Protein 7AA7 (pdb70)

Radius of gyration: 20.51 Å; Cα contacts (8 Å, |Δi|>4): 432; chains: 4; bounding box: 46×35×59 Å

Nearest PDB structures (foldseek):
  3m95-assembly1_A  TM=9.888E-01  e=1.011E-21  Bombyx mori
  7bru-assembly1_B  TM=9.925E-01  e=3.298E-21  Homo sapiens
  6hb9-assembly1_A  TM=9.728E-01  e=1.153E-21  Homo sapiens
  7lsw-assembly4_F  TM=9.775E-01  e=1.950E-21  Homo sapiens
  5azg-assembly2_B  TM=9.671E-01  e=1.076E-20  Caenorhabditis elegans

InterPro domains:
  IPR004241 Autophagy protein Atg8 ubiquitin-like [PF02991] (14-116)
  IPR004241 Autophagy protein Atg8 ubiquitin-like [PTHR10969] (2-116)
  IPR029071 Ubiquitin-like domain superfamily [SSF54236] (1-116)

Sequence (241 aa):
MKFQYKEDHPFEYRKKEGEKIRKKYPDRVPVIVEKAPKARVPDLDKRKYLVPSSDLTVGQFYFLLIRKRIHLLRPEDALFFFVNNNTIPPTSATMGQLYEDNHEEDYFLYVAYSDESVYMKFQYKKEDHPFEYRKKEGEEKIRKKYPDRVPVIVEKAPKARVPDLLDKRKKYLVPSSSDLTVGQFYFLIRKRIHLLRPEDALFFFVNNNTIPPTSSATMGQLYEEDNHEEDYFLYVAYSDESVTFTNILTFTNIL

Organism: Homo sapiens (NCBI:txid9606)

B-factor: mean 20.89, std 11.5, range [6.52, 77.72]

Solvent-accessible surface area: 13760 Å² total

GO terms:
  GO:0005543 phospholipid binding (F, IDA)
  GO:0005739 mitochondrion (C, IGI)
  GO:0005515 protein binding (F, IPI)
  GO:0005776 autophagosome (C, IDA)
  GO:0030659 cytoplasmic vesicle membrane (C, EXP)
  GO:0030957 Tat protein binding (F, IPI)
  GO:0000421 autophagosome membrane (C, TAS)
  GO:0005829 cytosol (C, TAS)
  GO:0031625 ubiquitin protein ligase binding (F, IPI)
  GO:0140312 cargo adaptor activity (F, IPI)
  GO:0061723 glycophagy (P, IPI)

Foldseek 3Di:
DDDVVPVVDPLVRLLVVLVVVCVVCVQWAWEFEFADPPFPFDTAPDGIDTGGQQAFQQNVVVVVCVRSPHDPPAAKFKAWPFHGDDRGHGNNRVQVVGPDSSNYTYIYMHSDPGD/DDQVVCVVDPLVVLLVVQVVVCVVCVQWAWEFEFADDPFPFDTAPDGIDTGGQQAFQLNVVVVVCVRSPHDPPAAKFKAWVRHGDDRRHGNNRVQVVGPDPSNYTYIYMHSDSD/DDDDDD/DDDDDD

Structure (mmCIF, N/CA/C/O backbone):
data_7AA7
#
_entry.id   7AA7
#
_cell.length_a   28.364
_cell.length_b   37.169
_cell.length_c   62.482
_cell.angle_alpha   81.751
_cell.angle_beta   89.602
_cell.angle_gamma   67.818
#
_symmetry.space_group_name_H-M   'P 1'
#
loop_
_entity.id
_entity.type
_entity.pdbx_description
1 polymer 'Gamma-aminobutyric acid receptor-associated protein-like 1'
2 polymer 'pS12/pS18 SCOC LIR'
3 non-polymer 'sulfoacetic acid'
4 water water
#
loop_
_atom_site.group_PDB
_atom_site.id
_atom_site.type_symbol
_atom_site.label_atom_id
_atom_site.label_alt_id
_atom_site.label_comp_id
_atom_site.label_asym_id
_atom_site.label_entity_id
_atom_site.label_seq_id
_atom_site.pdbx_PDB_ins_code
_atom_site.Cartn_x
_atom_site.Cartn_y
_atom_site.Cartn_z
_atom_site.occupancy
_atom_site.B_iso_or_equiv
_atom_site.auth_seq_id
_atom_site.auth_comp_id
_atom_site.auth_asym_id
_atom_site.auth_atom_id
_atom_site.pdbx_PDB_model_num
ATOM 1 N N . MET A 1 7 ? 1.74319 3.74541 -19.94709 1.000 45.01831 1 MET A N 1
ATOM 2 C CA . MET A 1 7 ? 0.47366 3.68348 -19.23351 1.000 43.54250 1 MET A CA 1
ATOM 3 C C . MET A 1 7 ? -0.65122 3.27873 -20.19043 1.000 47.08984 1 MET A C 1
ATOM 4 O O . MET A 1 7 ? -1.70895 2.81584 -19.76143 1.000 51.29772 1 MET A O 1
ATOM 6 N N . LYS A 1 8 ? -0.40110 3.45901 -21.48888 1.000 47.37831 2 LYS A N 1
ATOM 7 C CA . LYS A 1 8 ? -1.31809 3.07491 -22.55993 1.000 45.83518 2 LYS A CA 1
ATOM 8 C C . LYS A 1 8 ? -2.57180 3.94351 -22.62030 1.000 44.56723 2 LYS A C 1
ATOM 9 O O . LYS A 1 8 ? -3.68069 3.45419 -22.37597 1.000 48.67284 2 LYS A O 1
ATOM 11 N N . PHE A 1 9 ? -2.41284 5.22717 -22.94885 1.000 32.64591 3 PHE A N 1
ATOM 12 C CA . PHE A 1 9 ? -3.54907 6.08928 -23.24714 1.000 24.28845 3 PHE A CA 1
ATOM 13 C C . PHE A 1 9 ? -3.80207 6.05930 -24.74285 1.000 22.46962 3 PHE A C 1
ATOM 14 O O . PHE A 1 9 ? -2.88003 6.28616 -25.53629 1.000 22.15453 3 PHE A O 1
ATOM 22 N N . GLN A 1 10 ? -5.05333 5.80466 -25.11633 1.000 22.50212 4 GLN A N 1
ATOM 23 C CA . GLN A 1 10 ? -5.38986 5.77079 -26.53371 1.000 24.85024 4 GLN A CA 1
ATOM 24 C C . GLN A 1 10 ? -5.15783 7.13309 -27.16248 1.000 23.10602 4 GLN A C 1
ATOM 25 O O . GLN A 1 10 ? -4.82601 7.23271 -28.34831 1.000 20.68197 4 GLN A O 1
ATOM 31 N N . TYR A 1 11 ? -5.27311 8.19080 -26.37486 1.000 21.16439 5 TYR A N 1
ATOM 32 C CA . TYR A 1 11 ? -5.02860 9.52490 -26.89426 1.000 17.44054 5 TYR A CA 1
ATOM 33 C C . TYR A 1 11 ? -3.60653 9.65275 -27.42709 1.000 16.25015 5 TYR A C 1
ATOM 34 O O . TYR A 1 11 ? -3.37905 10.26665 -28.47475 1.000 17.65781 5 TYR A O 1
ATOM 43 N N . LYS A 1 12 ? -2.63782 9.07096 -26.72958 1.000 17.87207 6 LYS A N 1
ATOM 44 C CA . LYS A 1 12 ? -1.26486 9.11914 -27.22439 1.000 17.20402 6 LYS A CA 1
ATOM 45 C C . LYS A 1 12 ? -1.11229 8.25834 -28.47740 1.000 19.63882 6 LYS A C 1
ATOM 46 O O . LYS A 1 12 ? -0.40966 8.63793 -29.43338 1.000 21.53035 6 LYS A O 1
ATOM 52 N N . GLU A 1 13 ? -1.76497 7.09114 -28.48410 1.000 22.52120 7 GLU A N 1
ATOM 53 C CA . GLU A 1 13 ? -1.70326 6.19542 -29.63334 1.000 27.16659 7 GLU A CA 1
ATOM 54 C C . GLU A 1 13 ? -2.24304 6.85810 -30.88491 1.000 25.74476 7 GLU A C 1
ATOM 55 O O . GLU A 1 13 ? -1.78828 6.54673 -31.99661 1.000 25.73134 7 GLU A O 1
ATOM 61 N N . ASP A 1 14 ? -3.20162 7.76859 -30.72960 1.000 22.32358 8 ASP A N 1
ATOM 62 C CA . ASP A 1 14 ? -3.89809 8.39553 -31.83992 1.000 19.60279 8 ASP A CA 1
ATOM 63 C C . ASP A 1 14 ? -3.27972 9.71407 -32.26478 1.000 19.91363 8 ASP A C 1
ATOM 64 O O . ASP A 1 14 ? -3.70281 10.27306 -33.26739 1.000 18.32431 8 ASP A O 1
ATOM 69 N N . HIS A 1 15 ? -2.32178 10.25425 -31.51363 1.000 18.07358 9 HIS A N 1
ATOM 70 C CA . HIS A 1 15 ? -1.82530 11.59496 -31.79871 1.000 19.41727 9 HIS A CA 1
ATOM 71 C C . HIS A 1 15 ? -0.30848 11.63062 -31.70637 1.000 19.06587 9 HIS A C 1
ATOM 72 O O . HIS A 1 15 ? 0.24764 11.42567 -30.61273 1.000 20.53617 9 HIS A O 1
ATOM 79 N N . PRO A 1 16 ? 0.38266 11.97455 -32.79173 1.000 18.71667 10 PRO A N 1
ATOM 80 C CA . PRO A 1 16 ? 1.84566 12.09943 -32.73253 1.000 20.68710 10 PRO A CA 1
ATOM 81 C C . PRO A 1 16 ? 2.26850 13.10815 -31.67538 1.000 21.27638 10 PRO A C 1
ATOM 82 O O . PRO A 1 16 ? 1.58220 14.10469 -31.42681 1.000 18.89080 10 PRO A O 1
ATOM 86 N N . PHE A 1 17 ? 3.41090 12.82378 -31.04555 1.000 21.27389 11 PHE A N 1
ATOM 87 C CA . PHE A 1 17 ? 3.89696 13.67218 -29.96037 1.000 19.27337 11 PHE A CA 1
ATOM 88 C C . PHE A 1 17 ? 3.98317 15.13301 -30.38744 1.000 20.71393 11 PHE A C 1
ATOM 89 O O . PHE A 1 17 ? 3.58159 16.03793 -29.64954 1.000 19.34233 11 PHE A O 1
ATOM 97 N N . GLU A 1 18 ? 4.54725 15.38870 -31.56714 1.000 22.86016 12 GLU A N 1
ATOM 98 C CA . GLU A 1 18 ? 4.75009 16.77217 -31.97985 1.000 24.114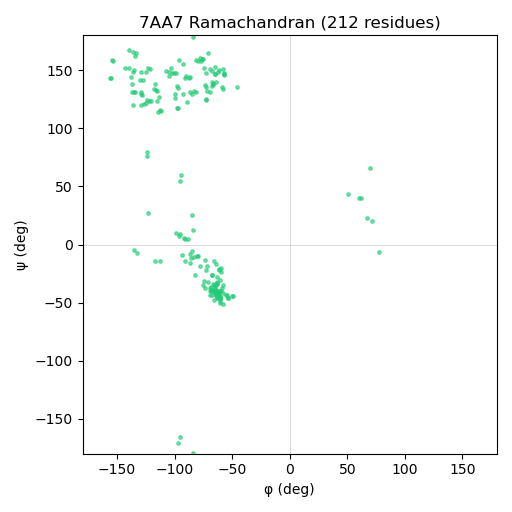98 12 GLU A CA 1
ATOM 99 C C . GLU A 1 18 ? 3.42631 17.52305 -32.01926 1.000 26.06422 12 GLU A C 1
ATOM 100 O O . GLU A 1 18 ? 3.35354 18.69724 -31.63156 1.000 29.14179 12 GLU A O 1
ATOM 102 N N . TYR A 1 19 ? 2.36022 16.83891 -32.44475 1.000 23.01007 13 TYR A N 1
ATOM 103 C CA . TYR A 1 19 ? 1.03148 17.43946 -32.51432 1.000 23.98702 13 TYR A CA 1
ATOM 104 C C . TYR A 1 19 ? 0.47983 17.69171 -31.12629 1.000 18.75468 13 TYR A C 1
ATOM 105 O O . TYR A 1 19 ? -0.13062 18.74306 -30.87161 1.000 19.36439 13 TYR A O 1
ATOM 114 N N . ARG A 1 20 ? 0.64195 16.71725 -30.23133 1.000 17.25983 14 ARG A N 1
ATOM 115 C CA . ARG A 1 20 ? 0.15284 16.89415 -28.86679 1.000 16.91826 14 ARG A CA 1
ATOM 116 C C . ARG A 1 20 ? 0.83973 18.07686 -28.20212 1.000 15.22398 14 ARG A C 1
ATOM 117 O O . ARG A 1 20 ? 0.18998 18.90613 -27.56340 1.000 15.63826 14 ARG A O 1
ATOM 125 N N . LYS A 1 21 ? 2.16424 18.16475 -28.33351 1.000 17.00139 15 LYS A N 1
ATOM 126 C CA . LYS A 1 21 ? 2.90030 19.23153 -27.66383 1.000 17.79440 15 LYS A CA 1
ATOM 127 C C . LYS A 1 21 ? 2.50453 20.60745 -28.19555 1.000 19.00679 15 LYS A C 1
ATOM 128 O O . LYS A 1 21 ? 2.37965 21.56233 -27.42006 1.000 19.75672 15 LYS A O 1
ATOM 134 N N . LYS A 1 22 ? 2.32401 20.73214 -29.51335 1.000 21.28726 16 LYS A N 1
ATOM 135 C CA . LYS A 1 22 ? 1.90719 22.00883 -30.09138 1.000 23.87112 16 LYS A CA 1
ATOM 136 C C . LYS A 1 22 ? 0.53477 22.42802 -29.56720 1.000 24.22330 16 LYS A C 1
ATOM 137 O O . LYS A 1 22 ? 0.33256 23.58827 -29.18353 1.000 24.99702 16 LYS A O 1
ATOM 140 N N . GLU A 1 23 ? -0.40751 21.48127 -29.49320 1.000 21.16679 17 GLU A N 1
ATOM 141 C CA . GLU A 1 23 ? -1.73967 21.79077 -28.97418 1.000 21.90114 17 GLU A CA 1
ATOM 142 C C . GLU A 1 23 ? -1.70880 22.11716 -27.48444 1.000 22.42260 17 GLU A C 1
ATOM 143 O O . GLU A 1 23 ? -2.37984 23.05775 -27.03621 1.000 23.62356 17 GLU A O 1
ATOM 149 N N . GLY A 1 24 ? -0.96077 21.33358 -26.70563 1.000 19.28025 18 GLY A N 1
ATOM 150 C CA . GLY A 1 24 ? -0.89737 21.56224 -25.26886 1.000 18.46437 18 GLY A CA 1
ATOM 151 C C . GLY A 1 24 ? -0.29121 22.90831 -24.91764 1.000 20.97667 18 GLY A C 1
ATOM 152 O O . GLY A 1 24 ? -0.81529 23.63417 -24.07144 1.000 21.98705 18 GLY A O 1
ATOM 153 N N . GLU A 1 25 ? 0.82097 23.25985 -25.57048 1.000 23.74016 19 GLU A N 1
ATOM 154 C CA . GLU A 1 25 ? 1.44116 24.56478 -25.35421 1.000 28.30572 19 GLU A CA 1
ATOM 155 C C . GLU A 1 25 ? 0.48859 25.69442 -25.71702 1.000 27.62200 19 GLU A C 1
ATOM 156 O O . GLU A 1 25 ? 0.37829 26.68751 -24.98608 1.000 29.80693 19 GLU A O 1
ATOM 162 N N . LYS A 1 26 ? -0.18509 25.57649 -26.86444 1.000 27.27645 20 LYS A N 1
ATOM 163 C CA . LYS A 1 26 ? -1.09469 26.62917 -27.30501 1.000 27.20095 20 LYS A CA 1
ATOM 164 C C . LYS A 1 26 ? -2.25036 26.80340 -26.32729 1.000 26.04313 20 LYS A C 1
ATOM 165 O O . LYS A 1 26 ? -2.59545 27.92943 -25.95159 1.000 29.31973 20 LYS A O 1
ATOM 167 N N . ILE A 1 27 ? -2.86444 25.69763 -25.90418 1.000 25.53871 21 ILE A N 1
ATOM 168 C CA . ILE A 1 27 ? -4.05597 25.80285 -25.07111 1.000 26.43086 21 ILE A CA 1
ATOM 169 C C . ILE A 1 27 ? -3.69529 26.30366 -23.67144 1.000 28.97033 21 ILE A C 1
ATOM 170 O O . ILE A 1 27 ? -4.46590 27.04758 -23.05019 1.000 28.52628 21 ILE A O 1
ATOM 175 N N . ARG A 1 28 ? -2.50903 25.95738 -23.17172 1.000 33.86913 22 ARG A N 1
ATOM 176 C CA . ARG A 1 28 ? -2.11537 26.45124 -21.85609 1.000 40.19510 22 ARG A CA 1
ATOM 177 C C . ARG A 1 28 ? -1.86148 27.94983 -21.88339 1.000 39.34004 22 ARG A C 1
ATOM 178 O O . ARG A 1 28 ? -2.18511 28.65731 -20.92266 1.000 38.96053 22 ARG A O 1
ATOM 186 N N . LYS A 1 29 ? -1.28107 28.44845 -22.97531 1.000 38.83218 23 LYS A N 1
ATOM 187 C CA . LYS A 1 29 ? -1.08725 29.88592 -23.11989 1.000 39.44884 23 LYS A CA 1
ATOM 188 C C . LYS A 1 29 ? -2.41993 30.60069 -23.29681 1.000 38.87099 23 LYS A C 1
ATOM 189 O O . LYS A 1 29 ? -2.61257 31.70078 -22.77091 1.000 40.47287 23 LYS A O 1
ATOM 191 N N . LYS A 1 30 ? -3.36505 29.97281 -24.00397 1.000 36.22339 24 LYS A N 1
ATOM 192 C CA . LYS A 1 30 ? -4.62465 30.63700 -24.32199 1.000 34.51629 24 LYS A CA 1
ATOM 193 C C . LYS A 1 30 ? -5.56297 30.72454 -23.11819 1.000 32.60339 24 LYS A C 1
ATOM 194 O O . LYS A 1 30 ? -6.30943 31.70662 -22.98512 1.000 33.07230 24 LYS A O 1
ATOM 199 N N . TYR A 1 31 ? -5.55968 29.71471 -22.24337 1.000 28.37684 25 TYR A N 1
ATOM 200 C CA . TYR A 1 31 ? -6.48987 29.62335 -21.11760 1.000 26.37896 25 TYR A CA 1
ATOM 201 C C . TYR A 1 31 ? -5.69673 29.48422 -19.82532 1.000 24.35331 25 TYR A C 1
ATOM 202 O O . TYR A 1 31 ? -5.58393 28.37848 -19.26969 1.000 24.19554 25 TYR A O 1
ATOM 211 N N . PRO A 1 32 ? -5.17342 30.59124 -19.29357 1.000 22.96020 26 PRO A N 1
ATOM 212 C CA . PRO A 1 32 ? -4.37548 30.50161 -18.05945 1.000 23.51208 26 PRO A CA 1
ATOM 213 C C . PRO A 1 32 ? -5.15653 29.96342 -16.88071 1.000 21.08608 26 PRO A C 1
ATOM 214 O O . PRO A 1 32 ? -4.54252 29.43602 -15.94376 1.000 24.98794 26 PRO A O 1
ATOM 218 N N . ASP A 1 33 ? -6.48906 30.03804 -16.90251 1.000 18.62423 27 ASP A N 1
ATOM 219 C CA . ASP A 1 33 ? -7.29011 29.57660 -15.77991 1.000 19.63583 27 ASP A CA 1
ATOM 220 C C . ASP A 1 33 ? -7.84366 28.17460 -15.99745 1.000 14.79090 27 ASP A C 1
ATOM 221 O O . ASP A 1 33 ? -8.71087 27.73299 -15.22896 1.000 16.62057 27 ASP A O 1
ATOM 223 N N . ARG A 1 34 ? -7.38791 27.46455 -17.03810 1.000 13.91570 28 ARG A N 1
ATOM 224 C CA . ARG A 1 34 ? -7.81678 26.09463 -17.25934 1.000 12.60128 28 ARG A CA 1
ATOM 225 C C . ARG A 1 34 ? -6.61199 25.23212 -17.56672 1.000 11.02291 28 ARG A C 1
ATOM 226 O O . ARG A 1 34 ? -5.53948 25.74059 -17.88857 1.000 13.60247 28 ARG A O 1
ATOM 234 N N . VAL A 1 35 ? -6.79981 23.92041 -17.48416 1.000 10.27458 29 VAL A N 1
ATOM 235 C CA . VAL A 1 35 ? -5.72817 22.98192 -17.80694 1.000 10.75752 29 VAL A CA 1
ATOM 236 C C . VAL A 1 35 ? -6.25698 21.92956 -18.76739 1.000 10.41860 29 VAL A C 1
ATOM 237 O O . VAL A 1 35 ? -7.41668 21.49430 -18.64285 1.000 10.59832 29 VAL A O 1
ATOM 241 N N . PRO A 1 36 ? -5.44415 21.51044 -19.73425 1.000 10.19576 30 PRO A N 1
ATOM 242 C CA . PRO A 1 36 ? -5.86737 20.44689 -20.65909 1.000 10.21477 30 PRO A CA 1
ATOM 243 C C . PRO A 1 36 ? -5.58998 19.08806 -20.03098 1.000 9.44595 30 PRO A C 1
ATOM 244 O O . PRO A 1 36 ? -4.47215 18.80272 -19.57784 1.000 10.48078 30 PRO A O 1
ATOM 248 N N . VAL A 1 37 ? -6.60770 18.23219 -20.02848 1.000 8.93024 31 VAL A N 1
ATOM 249 C CA . VAL A 1 37 ? -6.57087 16.96077 -19.31471 1.000 9.77290 31 VAL A CA 1
ATOM 250 C C . VAL A 1 37 ? -7.13975 15.88639 -20.22794 1.000 9.80056 31 VAL A C 1
ATOM 251 O O . VAL A 1 37 ? -8.21702 16.06239 -20.82075 1.000 10.02652 31 VAL A O 1
ATOM 255 N N . ILE A 1 38 ? -6.42244 14.77468 -20.33905 1.000 9.07845 32 ILE A N 1
ATOM 256 C CA . ILE A 1 38 ? -6.91144 13.57142 -21.00384 1.000 8.50473 32 ILE A CA 1
ATOM 257 C C . ILE A 1 38 ? -7.38332 12.62089 -19.90780 1.000 9.07892 32 ILE A C 1
ATOM 258 O O . ILE A 1 38 ? -6.64100 12.34954 -18.95548 1.000 9.06995 32 ILE A O 1
ATOM 263 N N . VAL A 1 39 ? -8.60632 12.09786 -20.02937 1.000 8.58440 33 VAL A N 1
ATOM 264 C CA . VAL A 1 39 ? -9.16769 11.17359 -19.03741 1.000 9.52719 33 VAL A CA 1
ATOM 265 C C . VAL A 1 39 ? -9.58604 9.91009 -19.76540 1.000 10.15860 33 VAL A C 1
ATOM 266 O O . VAL A 1 39 ? -10.42875 9.96592 -20.66525 1.000 12.34616 33 VAL A O 1
ATOM 270 N N . GLU A 1 40 ? -9.03694 8.77293 -19.36172 1.000 10.39212 34 GLU A N 1
ATOM 271 C CA . GLU A 1 40 ? -9.34456 7.50364 -19.99749 1.000 10.83775 34 GLU A CA 1
ATOM 272 C C . GLU A 1 40 ? -9.47592 6.39634 -18.96586 1.000 10.18524 34 GLU A C 1
ATOM 273 O O . GLU A 1 40 ? -8.85160 6.41770 -17.90349 1.000 11.56360 34 GLU A O 1
ATOM 279 N N . LYS A 1 41 ? -10.27995 5.40961 -19.31612 1.000 12.82709 35 LYS A N 1
ATOM 280 C CA . LYS A 1 41 ? -10.39870 4.20506 -18.51866 1.000 13.38644 35 LYS A CA 1
ATOM 281 C C . LYS A 1 41 ? -9.08888 3.44185 -18.57826 1.000 13.81635 35 LYS A C 1
ATOM 282 O O . LYS A 1 41 ? -8.47376 3.31270 -19.64632 1.000 20.54608 35 LYS A O 1
ATOM 288 N N . ALA A 1 42 ? -8.64863 2.93992 -17.42907 1.000 14.44832 36 ALA A N 1
ATOM 289 C CA . ALA A 1 42 ? -7.44187 2.14705 -17.40036 1.000 18.08011 36 ALA A CA 1
ATOM 290 C C . ALA A 1 42 ? -7.66767 0.83574 -18.14544 1.000 20.96069 36 ALA A C 1
ATOM 291 O O . ALA A 1 42 ? -8.79322 0.33587 -18.21707 1.000 20.69772 36 ALA A O 1
ATOM 293 N N . PRO A 1 43 ? -6.62488 0.29362 -18.74972 1.000 27.74651 37 PRO A N 1
ATOM 294 C CA . PRO A 1 43 ? -6.67201 -1.08936 -19.23291 1.000 31.17636 37 PRO A CA 1
ATOM 295 C C . PRO A 1 43 ? -7.27314 -2.01791 -18.19343 1.000 34.08304 37 PRO A C 1
ATOM 296 O O . PRO A 1 43 ? -6.96441 -1.89765 -17.00200 1.000 40.69112 37 PRO A O 1
ATOM 300 N N . LYS A 1 44 ? -8.16418 -2.90670 -18.62096 1.000 31.85602 38 LYS A N 1
ATOM 301 C CA . LYS A 1 44 ? -8.77954 -3.96820 -17.82787 1.000 31.82895 38 LYS A CA 1
ATOM 302 C C . LYS A 1 44 ? -9.88355 -3.47806 -16.90501 1.000 28.94139 38 LYS A C 1
ATOM 303 O O . LYS A 1 44 ? -10.54504 -4.31177 -16.27578 1.000 30.50174 38 LYS A O 1
ATOM 306 N N . ALA A 1 45 ? -10.11314 -2.17156 -16.78445 1.000 24.07580 39 ALA A N 1
ATOM 307 C CA . ALA A 1 45 ? -11.10128 -1.70572 -15.82332 1.000 21.85976 39 ALA A CA 1
ATOM 308 C C . ALA A 1 45 ? -12.50067 -2.12396 -16.25508 1.000 22.24780 39 ALA A C 1
ATOM 309 O O . ALA A 1 45 ? -12.85228 -2.07536 -17.43899 1.000 22.50954 39 ALA A O 1
ATOM 311 N N . ARG A 1 46 ? -13.29567 -2.53535 -15.27619 1.000 21.15223 40 ARG A N 1
ATOM 312 C CA . ARG A 1 46 ? -14.65900 -3.00119 -15.50128 1.000 22.47708 40 ARG A CA 1
ATOM 313 C C . ARG A 1 46 ? -15.65953 -1.87772 -15.28238 1.000 23.32080 40 ARG A C 1
ATOM 314 O O . ARG A 1 46 ? -16.60014 -1.99868 -14.49578 1.000 27.78779 40 ARG A O 1
ATOM 318 N N . VAL A 1 47 ? -15.46388 -0.76617 -15.97841 1.000 21.68612 41 VAL A N 1
ATOM 319 C CA . VAL A 1 47 ? -16.35386 0.38199 -15.84620 1.000 23.15266 41 VAL A CA 1
ATOM 320 C C . VAL A 1 47 ? -16.57001 0.94675 -17.24263 1.000 21.01795 41 VAL A C 1
ATOM 321 O O . VAL A 1 47 ? -15.86008 0.55511 -18.17789 1.000 21.96596 41 VAL A O 1
ATOM 325 N N . PRO A 1 48 ? -17.53483 1.84243 -17.44239 1.000 22.77988 42 PRO A N 1
ATOM 326 C CA . PRO A 1 48 ? -17.75159 2.39990 -18.77843 1.000 24.96099 42 PRO A CA 1
ATOM 327 C C . PRO A 1 48 ? -16.61012 3.30353 -19.20343 1.000 25.97954 42 PRO A C 1
ATOM 328 O O . PRO A 1 48 ? -15.90479 3.89299 -18.37281 1.000 22.50984 42 PRO A O 1
ATOM 332 N N . ASP A 1 49 ? -16.40516 3.36161 -20.51394 1.000 27.77327 43 ASP A N 1
ATOM 333 C CA . ASP A 1 49 ? -15.62615 4.41729 -21.14123 1.000 30.23013 43 ASP A CA 1
ATOM 334 C C . ASP A 1 49 ? -16.42502 5.71382 -21.12163 1.000 26.48509 43 ASP A C 1
ATOM 335 O O . ASP A 1 49 ? -17.65642 5.70769 -21.23015 1.000 29.64937 43 ASP A O 1
ATOM 340 N N . LEU A 1 50 ? -15.70808 6.83249 -21.01843 1.000 24.12095 44 LEU A N 1
ATOM 341 C CA . LEU A 1 50 ? -16.32051 8.15316 -21.08348 1.000 21.57733 44 LEU A CA 1
ATOM 342 C C . LEU A 1 50 ? -16.70495 8.48233 -22.52303 1.000 25.23770 44 LEU A C 1
ATOM 343 O O . LEU A 1 50 ? -16.08840 8.00384 -23.47679 1.000 25.39077 44 LEU A O 1
ATOM 348 N N . ASP A 1 51 ? -17.73651 9.31669 -22.68172 1.000 27.57392 45 ASP A N 1
ATOM 349 C CA . ASP A 1 51 ? -18.12649 9.72167 -24.03234 1.000 27.44913 45 ASP A CA 1
ATOM 350 C C . ASP A 1 51 ? -17.12017 10.68386 -24.65071 1.000 27.08638 45 ASP A C 1
ATOM 351 O O . ASP A 1 51 ? -17.09086 10.85111 -25.87409 1.000 29.76975 45 ASP A O 1
ATOM 353 N N . LYS A 1 52 ? -16.29379 11.30811 -23.83232 1.000 21.02188 46 LYS A N 1
ATOM 354 C CA . LYS A 1 52 ? -15.30783 12.29423 -24.26019 1.000 18.42290 46 LYS A CA 1
ATOM 355 C C . LYS A 1 5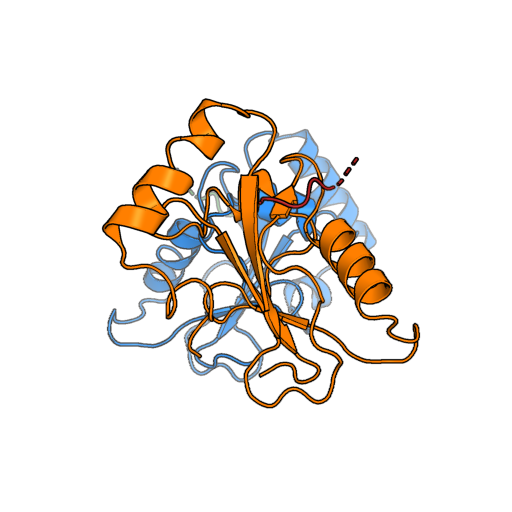2 ? -14.01459 12.01959 -23.49741 1.000 16.52187 46 LYS A C 1
ATOM 356 O O . LYS A 1 52 ? -14.05133 11.64227 -22.31799 1.000 17.86353 46 LYS A O 1
ATOM 362 N N . ARG A 1 53 ? -12.85883 12.22093 -24.14179 1.000 15.00092 47 ARG A N 1
ATOM 363 C CA . ARG A 1 53 ? -11.59311 12.03099 -23.42382 1.000 14.95125 47 ARG A CA 1
ATOM 364 C C . ARG A 1 53 ? -10.72370 13.27478 -23.27187 1.000 12.79906 47 ARG A C 1
ATOM 365 O O . ARG A 1 53 ? -9.80449 13.25127 -22.44415 1.000 13.21474 47 ARG A O 1
ATOM 373 N N . LYS A 1 54 ? -10.97364 14.35193 -24.00564 1.000 13.97151 48 LYS A N 1
ATOM 374 C CA . LYS A 1 54 ? -10.09971 15.52500 -23.99884 1.000 13.60108 48 LYS A CA 1
ATOM 375 C C . LYS A 1 54 ? -10.85442 16.67522 -23.35193 1.000 13.11565 48 LYS A C 1
ATOM 376 O O . LYS A 1 54 ? -11.86279 17.13935 -23.90543 1.000 14.27252 48 LYS A O 1
ATOM 382 N N . TYR A 1 55 ? -10.36229 17.14551 -22.19621 1.000 12.14650 49 TYR A N 1
ATOM 383 C CA . TYR A 1 55 ? -11.08440 18.11304 -21.38989 1.000 13.05908 49 TYR A CA 1
ATOM 384 C C . TYR A 1 55 ? -10.28669 19.38690 -21.17899 1.000 11.27110 49 TYR A C 1
ATOM 385 O O . TYR A 1 55 ? -9.04995 19.37620 -21.13455 1.000 12.16416 49 TYR A O 1
ATOM 394 N N . LEU A 1 56 ? -11.00403 20.49183 -21.00335 1.000 11.43854 50 LEU A N 1
ATOM 395 C CA . LEU A 1 56 ? -10.40942 21.73182 -20.51722 1.000 12.65937 50 LEU A CA 1
ATOM 396 C C . LEU A 1 56 ? -11.04245 21.99954 -19.16066 1.000 11.88965 50 LEU A C 1
ATOM 397 O O . LEU A 1 56 ? -12.25328 22.24253 -19.07752 1.000 14.90284 50 LEU A O 1
ATOM 402 N N . VAL A 1 57 ? -10.24492 21.94549 -18.09810 1.000 10.78830 51 VAL A N 1
ATOM 403 C CA . VAL A 1 57 ? -10.74859 21.83765 -16.73091 1.000 10.60031 51 VAL A CA 1
ATOM 404 C C . VAL A 1 57 ? -10.34349 23.09622 -15.97113 1.000 11.55915 51 VAL A C 1
ATOM 405 O O . VAL A 1 57 ? -9.18467 23.51008 -16.04749 1.000 11.78406 51 VAL A O 1
ATOM 409 N N . PRO A 1 58 ? -11.24466 23.73065 -15.22998 1.000 12.90503 52 PRO A N 1
ATOM 410 C CA . PRO A 1 58 ? -10.85680 24.92361 -14.46247 1.000 11.98684 52 PRO A CA 1
ATOM 411 C C . PRO A 1 58 ? -9.73941 24.58849 -13.48904 1.000 10.71603 52 PRO A C 1
ATOM 412 O O . PRO A 1 58 ? -9.78286 23.56544 -12.80476 1.000 11.93340 52 PRO A O 1
ATOM 416 N N . SER A 1 59 ? -8.72916 25.47032 -13.43894 1.000 11.45387 53 SER A N 1
ATOM 417 C CA A SER A 1 59 ? -7.54931 25.20199 -12.62322 0.260 12.94614 53 SER A CA 1
ATOM 418 C CA B SER A 1 59 ? -7.55040 25.18531 -12.62818 0.740 12.22730 53 SER A CA 1
ATOM 419 C C . SER A 1 59 ? -7.90236 25.12683 -11.14627 1.000 13.23856 53 SER A C 1
ATOM 420 O O . SER A 1 59 ? -7.24600 24.40966 -10.38581 1.000 14.61443 53 SER A O 1
ATOM 425 N N . ASP A 1 60 ? -8.95309 25.83752 -10.72419 1.000 14.50329 54 ASP A N 1
ATOM 426 C CA . ASP A 1 60 ? -9.31138 25.88823 -9.30717 1.000 17.53777 54 ASP A CA 1
ATOM 427 C C . ASP A 1 60 ? -10.21417 24.74615 -8.86058 1.000 15.40358 54 ASP A C 1
ATOM 428 O O . ASP A 1 60 ? -10.41794 24.55681 -7.65818 1.000 15.51113 54 ASP A O 1
ATOM 433 N N . LEU A 1 61 ? -10.71024 23.93405 -9.77920 1.000 12.45612 55 LEU A N 1
ATOM 434 C CA . LEU A 1 61 ? -11.49216 22.78069 -9.37406 1.000 10.68272 55 LEU A CA 1
ATOM 435 C C . LEU A 1 61 ? -10.56607 21.82209 -8.64167 1.000 9.54993 55 LEU A C 1
ATOM 436 O O . LEU A 1 61 ? -9.41414 21.62836 -9.05781 1.000 10.69258 55 LEU A O 1
ATOM 441 N N . THR A 1 62 ? -11.03389 21.23886 -7.54109 1.000 10.87045 56 THR A N 1
ATOM 442 C CA . THR A 1 62 ? -10.13481 20.30661 -6.86837 1.000 9.38555 56 THR A CA 1
ATOM 443 C C . THR A 1 62 ? -10.14921 18.93770 -7.53062 1.000 7.92182 56 THR A C 1
ATOM 444 O O . THR A 1 62 ? -11.10014 18.56919 -8.20575 1.000 9.60306 56 THR A O 1
ATOM 448 N N . VAL A 1 63 ? -9.08090 18.16546 -7.29747 1.000 7.44680 57 VAL A N 1
ATOM 449 C CA . VAL A 1 63 ? -9.04081 16.77892 -7.78187 1.000 7.66985 57 VAL A CA 1
ATOM 450 C C . VAL A 1 63 ? -10.26111 16.00056 -7.28362 1.000 7.76086 57 VAL A C 1
ATOM 451 O O . VAL A 1 63 ? -10.89339 15.25244 -8.03967 1.000 8.70316 57 VAL A O 1
ATOM 455 N N . GLY A 1 64 ? -10.61768 16.17605 -6.00410 1.000 7.50539 58 GLY A N 1
ATOM 456 C CA . GLY A 1 64 ? -11.75231 15.45626 -5.45726 1.000 8.79717 58 GLY A CA 1
ATOM 457 C C . GLY A 1 64 ? -13.06490 15.80327 -6.14942 1.000 8.33378 58 GLY A C 1
ATOM 458 O O . GLY A 1 64 ? -13.88333 14.91853 -6.43545 1.000 9.73780 58 GLY A O 1
ATOM 459 N N . GLN A 1 65 ? -13.26799 17.09435 -6.45495 1.000 8.87669 59 GLN A N 1
ATOM 460 C CA . GLN A 1 65 ? -14.46913 17.49404 -7.18997 1.000 9.19288 59 GLN A CA 1
ATOM 461 C C . GLN A 1 65 ? -14.47375 16.90584 -8.59294 1.000 8.46691 59 GLN A C 1
ATOM 462 O O . GLN A 1 65 ? -15.52523 16.46869 -9.08945 1.000 9.94843 59 GLN A O 1
ATOM 468 N N . PHE A 1 66 ? -13.31963 16.89561 -9.25469 1.000 6.62609 60 PHE A N 1
ATOM 469 C CA . PHE A 1 66 ? -13.24388 16.32622 -10.59475 1.000 7.03542 60 PHE A CA 1
ATOM 470 C C . PHE A 1 66 ? -13.52191 14.83927 -10.54526 1.000 7.97445 60 PHE A C 1
ATOM 471 O O . PHE A 1 66 ? -14.18702 14.29445 -11.43252 1.000 8.96286 60 PHE A O 1
ATOM 479 N N . TYR A 1 67 ? -13.04427 14.16946 -9.50321 1.000 7.73004 61 TYR A N 1
ATOM 480 C CA . TYR A 1 67 ? -13.32722 12.75392 -9.31371 1.000 6.52186 61 TYR A CA 1
ATOM 481 C C . TYR A 1 67 ? -14.82905 12.47931 -9.24752 1.000 6.86138 61 TYR A C 1
ATOM 482 O O . TYR A 1 67 ? -15.34876 11.58579 -9.94381 1.000 7.49335 61 TYR A O 1
ATOM 491 N N . PHE A 1 68 ? -15.55045 13.21474 -8.39413 1.000 7.70798 62 PHE A N 1
ATOM 492 C CA . PHE A 1 68 ? -16.98554 12.97537 -8.30140 1.000 7.53405 62 PHE A CA 1
ATOM 493 C C . PHE A 1 68 ? -17.68954 13.29736 -9.61448 1.000 8.41757 62 PHE A C 1
ATOM 494 O O . PHE A 1 68 ? -18.67705 12.63599 -9.96578 1.000 8.44955 62 PHE A O 1
ATOM 502 N N . LEU A 1 69 ? -17.22485 14.30613 -10.34429 1.000 8.57126 63 LEU A N 1
ATOM 503 C CA A LEU A 1 69 ? -17.82524 14.61281 -11.64526 0.424 8.76879 63 LEU A CA 1
ATOM 504 C CA B LEU A 1 69 ? -17.82311 14.61498 -11.64557 0.576 6.91517 63 LEU A CA 1
ATOM 505 C C . LEU A 1 69 ? -17.63199 13.46216 -12.63058 1.000 8.23156 63 LEU A C 1
ATOM 506 O O . LEU A 1 69 ? -18.57574 13.07215 -13.34065 1.000 8.87022 63 LEU A O 1
ATOM 515 N N . ILE A 1 70 ? -16.43348 12.87710 -12.65953 1.000 8.44324 64 ILE A N 1
ATOM 516 C CA . ILE A 1 70 ? -16.18678 11.75861 -13.55768 1.000 8.56655 64 ILE A CA 1
ATOM 517 C C . ILE A 1 70 ? -17.04532 10.56241 -13.18348 1.000 8.63110 64 ILE A C 1
ATOM 518 O O . ILE A 1 70 ? -17.56434 9.86903 -14.06382 1.000 9.27668 64 ILE A O 1
ATOM 523 N N . ARG A 1 71 ? -17.19265 10.28518 -11.88955 1.000 7.91501 65 ARG A N 1
ATOM 524 C CA . ARG A 1 71 ? -18.06755 9.21039 -11.47371 1.000 7.05110 65 ARG A CA 1
ATOM 525 C C . ARG 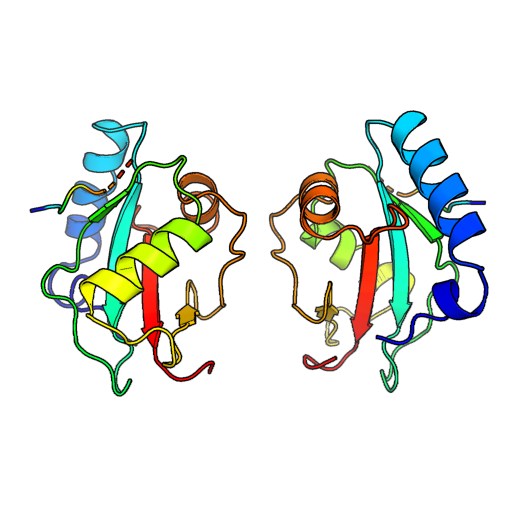A 1 71 ? -19.45178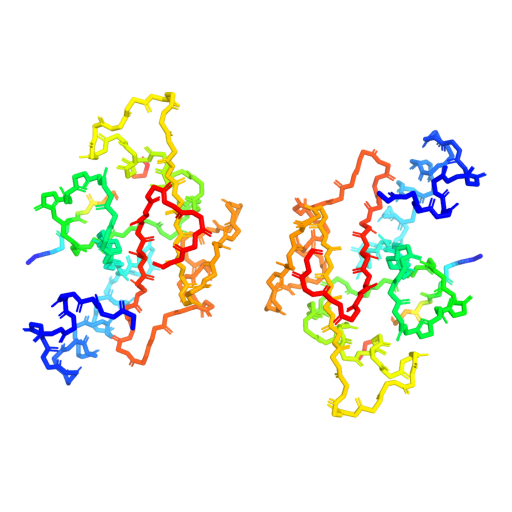 9.39252 -12.07346 1.000 7.91144 65 ARG A C 1
ATOM 526 O O . ARG A 1 71 ? -20.05684 8.42409 -12.53654 1.000 10.02473 65 ARG A O 1
ATOM 534 N N . LYS A 1 72 ? -19.99003 10.61338 -12.01423 1.000 7.81693 66 LYS A N 1
ATOM 535 C CA . LYS A 1 72 ? -21.31930 10.84936 -12.58716 1.000 8.33147 66 LYS A CA 1
ATOM 536 C C . LYS A 1 72 ? -21.31193 10.64833 -14.09349 1.000 8.27736 66 LYS A C 1
ATOM 537 O O . LYS A 1 72 ? -22.27208 10.11000 -14.65463 1.000 10.14621 66 LYS A O 1
ATOM 543 N N . ARG A 1 73 ? -20.27143 11.10842 -14.77841 1.000 8.55444 67 ARG A N 1
ATOM 544 C CA . ARG A 1 73 ? -20.24990 11.02678 -16.23887 1.000 9.24077 67 ARG A CA 1
ATOM 545 C C . ARG A 1 73 ? -20.17038 9.58914 -16.74231 1.000 10.27119 67 ARG A C 1
ATOM 546 O O . ARG A 1 73 ? -20.57860 9.32314 -17.87131 1.000 14.15734 67 ARG A O 1
ATOM 554 N N . ILE A 1 74 ? -19.62281 8.65445 -15.96284 1.000 10.00156 68 ILE A N 1
ATOM 555 C CA . ILE A 1 74 ? -19.69443 7.23752 -16.31228 1.000 10.73846 68 ILE A CA 1
ATOM 556 C C . ILE A 1 74 ? -20.86738 6.54049 -15.62928 1.000 9.49631 68 ILE A C 1
ATOM 557 O O . ILE A 1 74 ? -20.99844 5.31311 -15.71684 1.000 12.66483 68 ILE A O 1
ATOM 562 N N . HIS A 1 75 ? -21.74899 7.30858 -14.97766 1.000 11.30446 69 HIS A N 1
ATOM 563 C CA . HIS A 1 75 ? -22.98549 6.78744 -14.37618 1.000 11.61352 69 HIS A CA 1
ATOM 564 C C . HIS A 1 75 ? -22.71614 5.72653 -13.31490 1.000 10.16632 69 HIS A C 1
ATOM 565 O O . HIS A 1 75 ? -23.41721 4.72093 -13.22032 1.000 11.60147 69 HIS A O 1
ATOM 572 N N . LEU A 1 76 ? -21.68084 5.93414 -12.49552 1.000 9.15447 70 LEU A N 1
ATOM 573 C CA A LEU A 1 76 ? -21.35647 4.99429 -11.42960 0.331 10.95371 70 LEU A CA 1
ATOM 574 C CA B LEU A 1 76 ? -21.36200 4.98637 -11.44555 0.669 9.37283 70 LEU A CA 1
ATOM 575 C C . LEU A 1 76 ? -22.29681 5.17427 -10.24911 1.000 11.29858 70 LEU A C 1
ATOM 576 O O . LEU A 1 76 ? -22.49822 6.29765 -9.77190 1.000 15.16570 70 LEU A O 1
ATOM 585 N N . ARG A 1 77 ? -22.83771 4.06720 -9.74904 1.000 11.40265 71 ARG A N 1
ATOM 586 C CA . ARG A 1 77 ? -23.61500 4.13888 -8.52428 1.000 12.61663 71 ARG A CA 1
ATOM 587 C C . ARG A 1 77 ? -22.71135 4.60680 -7.38184 1.000 12.67931 71 ARG A C 1
ATOM 588 O O . ARG A 1 77 ? -21.51394 4.29262 -7.35209 1.000 12.37720 71 ARG A O 1
ATOM 596 N N . PRO A 1 78 ? -23.25357 5.33491 -6.40630 1.000 15.36947 72 PRO A N 1
ATOM 597 C CA . PRO A 1 78 ? -22.40674 5.78205 -5.28783 1.000 13.03156 72 PRO A CA 1
ATOM 598 C C . PRO A 1 78 ? -21.81563 4.63895 -4.50114 1.000 12.13813 72 PRO A C 1
ATOM 599 O O . PRO A 1 78 ? -20.79904 4.84821 -3.83812 1.000 12.54189 72 PRO A O 1
ATOM 603 N N . GLU A 1 79 ? -22.41500 3.44295 -4.56531 1.000 16.39232 73 GLU A N 1
ATOM 604 C CA . GLU A 1 79 ? -21.92738 2.25022 -3.89950 1.000 20.98231 73 GLU A CA 1
ATOM 605 C C . GLU A 1 79 ? -20.69301 1.64186 -4.55452 1.000 17.91903 73 GLU A C 1
ATOM 606 O O . GLU A 1 79 ? -20.05149 0.80279 -3.92668 1.000 20.51762 73 GLU A O 1
ATOM 612 N N . ASP A 1 80 ? -20.31933 2.04378 -5.77096 1.000 18.28246 74 ASP A N 1
ATOM 613 C CA . ASP A 1 80 ? -19.27621 1.34866 -6.51660 1.000 18.64064 74 ASP A CA 1
ATOM 614 C C . ASP A 1 80 ? -17.91905 2.01998 -6.34596 1.000 16.56558 74 ASP A C 1
ATOM 615 O O . ASP A 1 80 ? -17.82036 3.20957 -6.03751 1.000 19.30038 74 ASP A O 1
ATOM 620 N N . ALA A 1 81 ? -16.85975 1.24421 -6.60608 1.000 16.18354 75 ALA A N 1
ATOM 621 C CA . ALA A 1 81 ? -15.49163 1.72650 -6.45587 1.000 16.40591 75 ALA A CA 1
ATOM 622 C C . ALA A 1 81 ? -14.97084 2.42993 -7.70764 1.000 14.24373 75 ALA A C 1
ATOM 623 O O . ALA A 1 81 ? -15.20633 1.98623 -8.83045 1.000 15.39469 75 ALA A O 1
ATOM 625 N N . LEU A 1 82 ? -14.16840 3.47513 -7.49682 1.000 13.72202 76 LEU A N 1
ATOM 626 C CA . LEU A 1 82 ? -13.43740 4.10124 -8.59045 1.000 12.09126 76 LEU A CA 1
ATOM 627 C C . LEU A 1 82 ? -12.22102 4.81912 -8.01676 1.000 10.31152 76 LEU A C 1
ATOM 628 O O . LEU A 1 82 ? -12.27633 5.38769 -6.91696 1.000 10.75292 76 LEU A O 1
ATOM 633 N N . PHE A 1 83 ? -11.12408 4.77798 -8.75799 1.000 10.37356 77 PHE A N 1
ATOM 634 C CA . PHE A 1 83 ? -9.87935 5.41390 -8.32858 1.000 9.85666 77 PHE A CA 1
ATOM 635 C C . PHE A 1 83 ? -9.29122 6.14251 -9.52240 1.000 9.29769 77 PHE A C 1
ATOM 636 O O . PHE A 1 83 ? -9.45516 5.69334 -10.66396 1.000 10.45637 77 PHE A O 1
ATOM 644 N N . PHE A 1 84 ? -8.59273 7.24820 -9.26096 1.000 8.60352 78 PHE A N 1
ATOM 645 C CA . PHE A 1 84 ? -7.80181 7.94034 -10.27515 1.000 7.09964 78 PHE A CA 1
ATOM 646 C C . PHE A 1 84 ? -6.34026 7.54092 -10.13244 1.000 7.44887 78 PHE A C 1
ATOM 647 O O . PHE A 1 84 ? -5.84328 7.33570 -9.01836 1.000 9.22652 78 PHE A O 1
ATOM 655 N N . PHE A 1 85 ? -5.64576 7.49767 -11.27084 1.000 8.65065 79 PHE A N 1
ATOM 656 C CA . PHE A 1 85 ? -4.19848 7.33447 -11.30529 1.000 7.48797 79 PHE A CA 1
ATOM 657 C C . PHE A 1 85 ? -3.60611 8.41031 -12.18616 1.000 6.92263 79 PHE A C 1
ATOM 658 O O . PHE A 1 85 ? -4.04819 8.60921 -13.32346 1.000 10.46402 79 PHE A O 1
ATOM 666 N N . VAL A 1 86 ? -2.57564 9.08355 -11.66933 1.000 8.54959 80 VAL A N 1
ATOM 667 C CA . VAL A 1 86 ? -1.82162 10.07430 -12.41451 1.000 8.87626 80 VAL A CA 1
ATOM 668 C C . VAL A 1 86 ? -0.37152 9.69108 -12.23686 1.000 7.89375 80 VAL A C 1
ATOM 669 O O . VAL A 1 86 ? 0.09301 9.56121 -11.10635 1.000 10.71398 80 VAL A O 1
ATOM 673 N N . ASN A 1 87 ? 0.31273 9.40920 -13.33923 1.000 9.78277 81 ASN A N 1
ATOM 674 C CA . ASN A 1 87 ? 1.66831 8.84951 -13.24773 1.000 8.64118 81 ASN A CA 1
ATOM 675 C C . ASN A 1 87 ? 1.73231 7.64012 -12.31174 1.000 12.45210 81 ASN A C 1
ATOM 676 O O . ASN A 1 87 ? 2.60681 7.52601 -11.44739 1.000 13.58577 81 ASN A O 1
ATOM 681 N N . ASN A 1 88 ? 0.73968 6.76621 -12.44171 1.000 10.13880 82 ASN A N 1
ATOM 682 C CA A ASN A 1 88 ? 0.64409 5.50351 -11.70246 0.483 12.33374 82 ASN A CA 1
ATOM 683 C CA B ASN A 1 88 ? 0.68848 5.51197 -11.70563 0.517 12.65871 82 ASN A CA 1
ATOM 684 C C . ASN A 1 88 ? 0.53242 5.70669 -10.19643 1.000 12.43028 82 ASN A C 1
ATOM 685 O O . ASN A 1 88 ? 0.92704 4.83198 -9.40683 1.000 16.97637 82 ASN A O 1
ATOM 694 N N . THR A 1 89 ? -0.02281 6.84467 -9.78499 1.000 11.91704 83 THR A N 1
ATOM 695 C CA . THR A 1 89 ? -0.15488 7.20704 -8.38426 1.000 12.40276 83 THR A CA 1
ATOM 696 C C . THR A 1 89 ? -1.54114 7.79795 -8.17837 1.000 10.71975 83 THR A C 1
ATOM 697 O O . THR A 1 89 ? -2.01773 8.58450 -9.00645 1.000 10.79657 83 THR A O 1
ATOM 701 N N . ILE A 1 90 ? -2.19036 7.43589 -7.07724 1.000 9.40150 84 ILE A N 1
ATOM 702 C CA . ILE A 1 90 ? -3.48373 8.06072 -6.78290 1.000 9.13526 84 ILE A CA 1
ATOM 703 C C . ILE A 1 90 ? -3.22296 9.49764 -6.33912 1.000 8.98025 84 ILE A C 1
ATOM 704 O O . ILE A 1 90 ? -2.40333 9.71613 -5.42475 1.000 11.74219 84 ILE A O 1
ATOM 709 N N . PRO A 1 91 ? -3.83244 10.49917 -6.97015 1.000 7.40718 85 PRO A N 1
ATOM 710 C CA . PRO A 1 91 ? -3.47979 11.90318 -6.69143 1.000 8.61311 85 PRO A CA 1
ATOM 711 C C . PRO A 1 91 ? -4.08726 12.36801 -5.37943 1.000 9.61782 85 PRO A C 1
ATOM 712 O O . PRO A 1 91 ? -5.09189 11.80790 -4.91299 1.000 10.78240 85 PRO A O 1
ATOM 716 N N . PRO A 1 92 ? -3.52536 13.41404 -4.76639 1.000 10.33908 86 PRO A N 1
ATOM 717 C CA . PRO A 1 92 ? -4.15421 13.99516 -3.56878 1.000 10.39918 86 PRO A CA 1
ATOM 718 C C . PRO A 1 92 ? -5.45638 14.69040 -3.94029 1.000 10.63514 86 PRO A C 1
ATOM 719 O O . PRO A 1 92 ? -5.50778 15.49657 -4.87073 1.000 11.32147 86 PRO A O 1
ATOM 723 N N . THR A 1 93 ? -6.50367 14.38736 -3.18308 1.000 11.09728 87 THR A N 1
ATOM 724 C CA . THR A 1 93 ? -7.82591 14.92831 -3.52316 1.000 9.66587 87 THR A CA 1
ATOM 725 C C . THR A 1 93 ? -7.97613 16.41484 -3.23331 1.000 10.17207 87 THR A C 1
ATOM 726 O O . THR A 1 93 ? -8.84920 17.06158 -3.81651 1.000 11.39396 87 THR A O 1
ATOM 730 N N . SER A 1 94 ? -7.16259 16.98422 -2.34789 1.000 8.42798 88 SER A N 1
ATOM 731 C CA . SER A 1 94 ? -7.28049 18.39812 -2.04181 1.000 9.69111 88 SER A CA 1
ATOM 732 C C . SER A 1 94 ? -6.50278 19.28267 -2.99880 1.000 9.78929 88 SER A C 1
ATOM 733 O O . SER A 1 94 ? -6.66869 20.50316 -2.95018 1.000 12.99210 88 SER A O 1
ATOM 736 N N . ALA A 1 95 ? -5.63967 18.71271 -3.83144 1.000 10.29376 89 ALA A N 1
ATOM 737 C CA . ALA A 1 95 ? -4.91445 19.51830 -4.79955 1.000 10.86241 89 ALA A CA 1
ATOM 738 C C . ALA A 1 95 ? -5.91008 20.10411 -5.78963 1.000 9.97469 89 ALA A C 1
ATOM 739 O O . ALA A 1 95 ? -6.95698 19.50227 -6.07643 1.000 10.17760 89 ALA A O 1
ATOM 741 N N . THR A 1 96 ? -5.61846 21.30224 -6.27660 1.000 8.81038 90 THR A N 1
ATOM 742 C CA . THR A 1 96 ? -6.41270 21.80306 -7.38957 1.000 9.62348 90 THR A CA 1
ATOM 743 C C . THR A 1 96 ? -5.93078 21.12880 -8.66393 1.000 10.95913 90 THR A C 1
ATOM 744 O O . THR A 1 96 ? -4.82719 20.58076 -8.72998 1.000 9.75479 90 THR A O 1
ATOM 748 N N . MET A 1 97 ? -6.78361 21.16556 -9.68233 1.000 10.00697 91 MET A N 1
ATOM 749 C CA . MET A 1 97 ? -6.37469 20.59348 -10.95518 1.000 10.29293 91 MET A CA 1
ATOM 750 C C . MET A 1 97 ? -5.18531 21.36064 -11.52657 1.000 10.89940 91 MET A C 1
ATOM 751 O O . MET A 1 97 ? -4.33104 20.76485 -12.19437 1.000 8.92956 91 MET A O 1
ATOM 756 N N . GLY A 1 98 ? -5.10664 22.67797 -11.26434 1.000 9.86267 92 GLY A N 1
ATOM 757 C CA . GLY A 1 98 ? -3.94636 23.44326 -11.68721 1.000 11.51088 92 GLY A CA 1
ATOM 758 C C . GLY A 1 98 ? -2.67403 22.98262 -11.00428 1.000 10.88300 92 GLY A C 1
ATOM 759 O O . GLY A 1 98 ? -1.61957 22.86065 -11.64637 1.000 11.55512 92 GLY A O 1
ATOM 760 N N . GLN A 1 99 ? -2.74538 22.72680 -9.69385 1.000 9.51484 93 GLN A N 1
ATOM 761 C CA . GLN A 1 99 ? -1.58103 22.17657 -8.99025 1.000 10.29050 93 GLN A CA 1
ATOM 762 C C . GLN A 1 99 ? -1.21486 20.79498 -9.52009 1.000 9.62397 93 GLN A C 1
ATOM 763 O O . GLN A 1 99 ? -0.03128 20.48707 -9.71831 1.000 10.23184 93 GLN A O 1
ATOM 769 N N . LEU A 1 100 ? -2.21475 19.92371 -9.72350 1.000 10.98211 94 LEU A N 1
ATOM 770 C CA . LEU A 1 100 ? -1.90227 18.59476 -10.21411 1.000 10.53120 94 LEU A CA 1
ATOM 771 C C . LEU A 1 100 ? -1.26446 18.68488 -11.59008 1.000 8.87578 94 LEU A C 1
ATOM 772 O O . LEU A 1 100 ? -0.29671 17.98230 -11.88248 1.000 10.18812 94 LEU A O 1
ATOM 777 N N . TYR A 1 101 ? -1.77401 19.58405 -12.43189 1.000 8.22511 95 TYR A N 1
ATOM 778 C CA . TYR A 1 101 ? -1.19029 19.76527 -13.74689 1.000 9.56456 95 TYR A CA 1
ATOM 779 C C . TYR A 1 101 ? 0.25810 20.20817 -13.64144 1.000 8.52415 95 TYR A C 1
ATOM 780 O O . TYR A 1 101 ? 1.12243 19.68880 -14.35336 1.000 10.59794 95 TYR A O 1
ATOM 789 N N . GLU A 1 102 ? 0.52877 21.22964 -12.81375 1.000 11.44938 96 GLU A N 1
ATOM 790 C CA . GLU A 1 102 ? 1.88420 21.75643 -12.69913 1.000 12.20832 96 GLU A CA 1
ATOM 791 C C . GLU A 1 102 ? 2.85619 20.67767 -12.27357 1.000 10.96772 96 GLU A C 1
ATOM 792 O O . GLU A 1 102 ? 3.99587 20.64807 -12.74649 1.000 14.42633 96 GLU A O 1
ATOM 798 N N . ASP A 1 103 ? 2.40836 19.76089 -11.43352 1.000 11.10869 97 ASP A N 1
ATOM 799 C CA . ASP A 1 103 ? 3.29542 18.76331 -10.87336 1.000 11.54921 97 ASP A CA 1
ATOM 800 C C . ASP A 1 103 ? 3.36679 17.49909 -11.71898 1.000 9.55046 97 ASP A C 1
ATOM 801 O O . ASP A 1 103 ? 4.28664 16.68860 -11.54113 1.000 13.33629 97 ASP A O 1
ATOM 806 N N . ASN A 1 104 ? 2.44385 17.30665 -12.66362 1.000 9.20265 98 ASN A N 1
ATOM 807 C CA . ASN A 1 104 ? 2.35229 16.00413 -13.32007 1.000 9.29397 98 ASN A CA 1
ATOM 808 C C . ASN A 1 104 ? 2.20826 16.05666 -14.82476 1.000 10.34919 98 ASN A C 1
ATOM 809 O O . ASN A 1 104 ? 2.17246 14.98553 -15.43762 1.000 9.46256 98 ASN A O 1
ATOM 814 N N . HIS A 1 105 ? 2.07790 17.23295 -15.43055 1.000 10.57946 99 HIS A N 1
ATOM 815 C CA . HIS A 1 105 ? 1.91357 17.27482 -16.88318 1.000 10.01371 99 HIS A CA 1
ATOM 816 C C . HIS A 1 105 ? 3.09498 16.58495 -17.55304 1.000 10.85639 99 HIS A C 1
ATOM 817 O O . HIS A 1 105 ? 4.22470 16.58798 -17.04402 1.000 10.62015 99 HIS A O 1
ATOM 824 N N . GLU A 1 106 ? 2.82470 15.96591 -18.70191 1.000 10.11547 100 GLU A N 1
ATOM 825 C CA . GLU A 1 106 ? 3.89893 15.33711 -19.46760 1.000 11.38649 100 GLU A CA 1
ATOM 826 C C . GLU A 1 106 ? 4.58318 16.38214 -20.34792 1.000 14.26596 100 GLU A C 1
ATOM 827 O O . GLU A 1 106 ? 4.21534 17.56954 -20.36190 1.000 13.38520 100 GLU A O 1
ATOM 833 N N . GLU A 1 107 ? 5.58294 15.92037 -21.11979 1.000 14.57076 101 GLU A N 1
ATOM 834 C CA . GLU A 1 107 ? 6.35037 16.79261 -21.99781 1.000 15.12855 101 GLU A CA 1
ATOM 835 C C . GLU A 1 107 ? 5.50751 17.40543 -23.10919 1.000 14.71888 101 GLU A C 1
ATOM 836 O O . GLU A 1 107 ? 5.96140 18.35830 -23.76474 1.000 18.84679 101 GLU A O 1
ATOM 842 N N . ASP A 1 108 ? 4.32702 16.84949 -23.37531 1.000 13.39192 102 ASP A N 1
ATOM 843 C CA . ASP A 1 108 ? 3.41153 17.40796 -24.35858 1.000 13.30609 102 ASP A CA 1
ATOM 844 C C . ASP A 1 108 ? 2.46653 18.44156 -23.76270 1.000 13.71393 102 ASP A C 1
ATOM 845 O O . ASP A 1 108 ? 1.56345 18.91969 -24.45646 1.000 14.08494 102 ASP A O 1
ATOM 850 N N . TYR A 1 109 ? 2.64114 18.77789 -22.48628 1.000 13.40807 103 TYR A N 1
ATOM 851 C CA . TYR A 1 109 ? 1.84028 19.77623 -21.78036 1.000 13.09280 103 TYR A CA 1
ATOM 852 C C . TYR A 1 109 ? 0.39408 19.36452 -21.59194 1.000 11.84527 103 TYR A C 1
ATOM 853 O O . TYR A 1 109 ? -0.45884 20.21829 -21.34621 1.000 12.56702 103 TYR A O 1
ATOM 862 N N . PHE A 1 110 ? 0.12076 18.07117 -21.63740 1.000 10.16973 104 PHE A N 1
ATOM 863 C CA . PHE A 1 110 ? -1.16961 17.53711 -21.20056 1.000 9.98547 104 PHE A CA 1
ATOM 864 C C . PHE A 1 110 ? -1.00891 16.86638 -19.84569 1.000 10.32282 104 PHE A C 1
ATOM 865 O O . PHE A 1 110 ? 0.04493 16.31474 -19.52516 1.000 11.36470 104 PHE A O 1
ATOM 873 N N . LEU A 1 111 ? -2.07256 16.91310 -19.05199 1.000 10.06774 105 LEU A N 1
ATOM 874 C CA . LEU A 1 111 ? -2.18972 16.07870 -17.86686 1.000 9.32975 105 LEU A CA 1
ATOM 875 C C . LEU A 1 111 ? -3.01103 14.85230 -18.23364 1.000 9.46998 105 LEU A C 1
ATOM 876 O O . LEU A 1 111 ? -4.07162 14.99105 -18.84238 1.000 10.36635 105 LEU A O 1
ATOM 881 N N . TYR A 1 112 ? -2.55893 13.66777 -17.82213 1.000 8.23596 106 TYR A N 1
ATOM 882 C CA . TYR A 1 112 ? -3.24058 12.40634 -18.10486 1.000 7.89210 106 TYR A CA 1
ATOM 883 C C . TYR A 1 112 ? -3.76930 11.79821 -16.80693 1.000 9.13185 106 TYR A C 1
ATOM 884 O O . TYR A 1 112 ? -3.01328 11.58295 -15.85115 1.000 9.99853 106 TYR A O 1
ATOM 893 N N . VAL A 1 113 ? -5.05688 11.48705 -16.79454 1.000 8.97366 107 VAL A N 1
ATOM 894 C CA . VAL A 1 113 ? -5.73272 10.85511 -15.66438 1.000 8.37281 107 VAL A CA 1
ATOM 895 C C . VAL A 1 113 ? -6.35248 9.55298 -16.14373 1.000 8.76760 107 VAL A C 1
ATOM 896 O O . VAL A 1 113 ? -7.16829 9.55983 -17.06838 1.000 10.04573 107 VAL A O 1
ATOM 900 N N . ALA A 1 114 ? -6.00235 8.45886 -15.51775 1.000 9.74717 108 ALA A N 1
ATOM 901 C CA . ALA A 1 114 ? -6.67242 7.19505 -15.77155 1.000 10.36841 108 ALA A CA 1
ATOM 902 C C . ALA A 1 114 ? -7.63142 6.89306 -14.62547 1.000 9.99666 108 ALA A C 1
ATOM 903 O O . ALA A 1 114 ? -7.38244 7.26815 -13.47550 1.000 11.19366 108 ALA A O 1
ATOM 905 N N . TYR A 1 115 ? -8.69290 6.14434 -14.91799 1.000 11.93145 109 TYR A N 1
ATOM 906 C CA . TYR A 1 115 ? -9.60125 5.74111 -13.86515 1.000 11.14141 109 TYR A CA 1
ATOM 907 C C . TYR A 1 115 ? -9.83554 4.24895 -13.93532 1.000 10.67329 109 TYR A C 1
ATOM 908 O O . TYR A 1 115 ? -9.82353 3.65281 -15.01298 1.000 13.96501 109 TYR A O 1
ATOM 917 N N . SER A 1 116 ? -10.06769 3.64422 -12.78164 1.000 11.04411 110 SER A N 1
ATOM 918 C CA . SER A 1 116 ? -10.29700 2.20544 -12.73727 1.000 14.31150 110 SER A CA 1
ATOM 919 C C . SER A 1 116 ? -11.13897 1.85353 -11.52784 1.000 12.90022 110 SER A C 1
ATOM 920 O O . SER A 1 116 ? -11.21189 2.60931 -10.55410 1.000 11.44595 110 SER A O 1
ATOM 923 N N . ASP A 1 117 ? -11.79892 0.69145 -11.60701 1.000 14.37402 111 ASP A N 1
ATOM 924 C CA . ASP A 1 117 ? -12.47901 0.15064 -10.43479 1.000 17.32729 111 ASP A CA 1
ATOM 925 C C . ASP A 1 117 ? -11.52178 -0.55734 -9.50493 1.000 19.38234 111 ASP A C 1
ATOM 926 O O . ASP A 1 117 ? -11.91261 -0.91330 -8.38858 1.000 22.43916 111 ASP A O 1
ATOM 931 N N . GLU A 1 118 ? -10.29085 -0.77594 -9.94057 1.000 22.80166 112 GLU A N 1
ATOM 932 C CA . GLU A 1 118 ? -9.27348 -1.39152 -9.11008 1.000 28.39972 112 GLU A CA 1
ATOM 933 C C . GLU A 1 118 ? -8.30138 -0.32536 -8.64030 1.000 36.81883 112 GLU A C 1
ATOM 934 O O . GLU A 1 118 ? -8.02364 0.64138 -9.35346 1.000 38.34813 112 GLU A O 1
ATOM 938 N N . SER A 1 119 ? -7.81209 -0.49888 -7.41490 1.000 36.41175 113 SER A N 1
ATOM 939 C CA . SER A 1 119 ? -6.93210 0.47888 -6.78960 1.000 33.82503 113 SER A CA 1
ATOM 940 C C . SER A 1 119 ? -5.48062 0.28912 -7.19310 1.000 29.20605 113 SER A C 1
ATOM 941 O O . SER A 1 119 ? -4.58534 0.88879 -6.58620 1.000 28.26131 113 SER A O 1
ATOM 944 N N . VAL A 1 120 ? -5.25506 -0.52618 -8.21729 1.000 29.44197 114 VAL A N 1
ATOM 945 C CA . VAL A 1 120 ? -3.95350 -0.71878 -8.83946 1.000 30.10508 114 VAL A CA 1
ATOM 946 C C . VAL A 1 120 ? -4.14105 -0.50700 -10.33478 1.000 33.26834 114 VAL A C 1
ATOM 947 O O . VAL A 1 120 ? -5.04542 -1.09969 -10.93546 1.000 34.66675 114 VAL A O 1
ATOM 951 N N . TYR A 1 121 ? -3.30468 0.34102 -10.93285 1.000 34.81782 115 TYR A N 1
ATOM 952 C CA . TYR A 1 121 ? -3.46406 0.67624 -12.35189 1.000 35.90072 115 TYR A CA 1
ATOM 953 C C . TYR A 1 121 ? -3.32949 -0.55499 -13.24698 1.000 37.09743 115 TYR A C 1
ATOM 954 O O . TYR A 1 121 ? -4.19164 -0.85912 -14.08888 1.000 36.96133 115 TYR A O 1
ATOM 963 N N . MET B 1 7 ? -0.86940 1.90107 13.83284 1.000 32.13112 1 MET B N 1
ATOM 964 C CA . MET B 1 7 ? 0.40702 2.27516 14.44584 1.000 31.37318 1 MET B CA 1
ATOM 965 C C . MET B 1 7 ? 0.22360 3.34265 15.50904 1.000 32.90540 1 MET B C 1
ATOM 966 O O . MET B 1 7 ? -0.43078 4.36160 15.27128 1.000 33.39628 1 MET B O 1
ATOM 971 N N . LYS B 1 8 ? 0.81763 3.11936 16.67762 1.000 36.28115 2 LYS B N 1
ATOM 972 C CA . LYS B 1 8 ? 0.74445 4.06578 17.78235 1.000 38.43756 2 LYS B CA 1
ATOM 973 C C . LYS B 1 8 ? 2.01385 4.90924 17.78908 1.000 35.81235 2 LYS B C 1
ATOM 974 O O . LYS B 1 8 ? 3.11727 4.37456 17.94970 1.000 38.84335 2 LYS B O 1
ATOM 976 N N . PHE B 1 9 ? 1.86033 6.21733 17.59208 1.000 29.07198 3 PHE B N 1
ATOM 977 C CA . PHE B 1 9 ? 2.97846 7.13163 17.76620 1.000 22.88211 3 PHE B CA 1
ATOM 978 C C . PHE B 1 9 ? 3.27380 7.31529 19.25096 1.000 23.39283 3 PHE B C 1
ATOM 979 O O . PHE B 1 9 ? 2.36081 7.46295 20.07395 1.000 22.26535 3 PHE B O 1
ATOM 987 N N . GLN B 1 10 ? 4.55844 7.31070 19.59503 1.000 21.91928 4 GLN B N 1
ATOM 988 C CA . GLN B 1 10 ? 4.92270 7.45561 21.00112 1.000 22.45454 4 GLN B CA 1
ATOM 989 C C . GLN B 1 10 ? 4.48347 8.80467 21.56275 1.000 21.88776 4 GLN B C 1
ATOM 990 O O . GLN B 1 10 ? 4.13188 8.88668 22.74944 1.000 23.18046 4 GLN B O 1
ATOM 994 N N . TYR B 1 11 ? 4.48329 9.86838 20.74087 1.000 19.44497 5 TYR B N 1
ATOM 995 C CA . TYR B 1 11 ? 4.03935 11.17584 21.23400 1.000 17.60133 5 TYR B CA 1
ATOM 996 C C . TYR B 1 11 ? 2.58158 11.11442 21.67846 1.000 17.99503 5 TYR B C 1
ATOM 997 O O . TYR B 1 11 ? 2.19288 11.75854 22.66846 1.000 19.06382 5 TYR B O 1
ATOM 1006 N N A LYS B 1 12 ? 1.76338 10.32391 20.97224 0.771 20.03626 6 LYS B N 1
ATOM 1007 N N B LYS B 1 12 ? 1.76003 10.32525 20.97834 0.229 20.34380 6 LYS B N 1
ATOM 1008 C CA A LYS B 1 12 ? 0.36604 10.15809 21.36225 0.771 22.13826 6 LYS B CA 1
ATOM 1009 C CA B LYS B 1 12 ? 0.36298 10.17582 21.37567 0.229 22.57503 6 LYS B CA 1
ATOM 1010 C C A LYS B 1 12 ? 0.21912 9.24229 22.56953 0.771 24.45364 6 LYS B C 1
ATOM 1011 C C B LYS B 1 12 ? 0.19286 9.21894 22.54969 0.229 24.24079 6 LYS B C 1
ATOM 1012 O O A LYS B 1 12 ? -0.67352 9.45555 23.40373 0.771 28.38284 6 LYS B O 1
ATOM 1013 O O B LYS B 1 12 ? -0.75705 9.36530 23.32834 0.229 25.70461 6 LYS B O 1
ATOM 1024 N N . GLU B 1 13 ? 1.09110 8.24415 22.70077 1.000 24.71715 7 GLU B N 1
ATOM 1025 C CA . GLU B 1 13 ? 1.04087 7.39020 23.87886 1.000 29.96728 7 GLU B CA 1
ATOM 1026 C C . GLU B 1 13 ? 1.41581 8.17322 25.13247 1.000 27.16026 7 GLU B C 1
ATOM 1027 O O . GLU B 1 13 ? 0.82281 7.96803 26.19763 1.000 30.15259 7 GLU B O 1
ATOM 1033 N N . ASP B 1 14 ? 2.35463 9.11883 25.00273 1.000 24.48662 8 ASP B N 1
ATOM 1034 C CA . ASP B 1 14 ? 2.91953 9.84758 26.13618 1.000 25.66941 8 ASP B CA 1
ATOM 1035 C C . ASP B 1 14 ? 2.04929 11.01371 26.58754 1.000 26.82778 8 ASP B C 1
ATOM 1036 O O . ASP B 1 14 ? 2.11729 11.41348 27.76192 1.000 28.23786 8 ASP B O 1
ATOM 1041 N N . HIS B 1 15 ? 1.24696 11.58376 25.68544 1.000 22.46310 9 HIS B N 1
ATOM 1042 C CA . HIS B 1 15 ? 0.48015 12.79273 25.97758 1.000 21.30167 9 HIS B CA 1
ATOM 1043 C C . HIS B 1 15 ? -0.95936 12.67737 25.49488 1.000 23.36565 9 HIS B C 1
ATOM 1044 O O . HIS B 1 15 ? -1.19686 12.34151 24.32275 1.000 23.77138 9 HIS B O 1
ATOM 1051 N N . PRO B 1 16 ? -1.92554 13.00997 26.33478 1.000 21.91134 10 PRO B N 1
ATOM 1052 C CA . PRO B 1 16 ? -3.32772 12.95434 25.91428 1.000 21.42328 10 PRO B CA 1
ATOM 1053 C C . PRO B 1 16 ? -3.63414 14.06992 24.92474 1.000 19.08593 10 PRO B C 1
ATOM 1054 O O . PRO B 1 16 ? -2.86718 15.02715 24.75178 1.000 18.28312 10 PRO B O 1
ATOM 1058 N N . PHE B 1 17 ? -4.78085 13.92467 24.25124 1.000 20.30750 11 PHE B N 1
ATOM 1059 C CA . PHE B 1 17 ? -5.12985 14.85850 23.18559 1.000 20.32272 11 PHE B CA 1
ATOM 1060 C C . PHE B 1 17 ? -5.00066 16.32052 23.61926 1.000 18.98811 11 PHE B C 1
ATOM 1061 O O . PHE B 1 17 ? -4.46440 17.14827 22.87569 1.000 18.73411 11 PHE B O 1
ATOM 1069 N N . GLU B 1 18 ? -5.48880 16.66196 24.81967 1.000 20.65813 12 GLU B N 1
ATOM 1070 C CA . GLU B 1 18 ? -5.54083 18.07019 25.19368 1.000 23.00003 12 GLU B CA 1
ATOM 1071 C C . GLU B 1 18 ? -4.14397 18.67209 25.32999 1.000 20.43252 12 GLU B C 1
ATOM 1072 O O . GLU B 1 18 ? -3.94159 19.85619 25.02825 1.000 20.04348 12 GLU B O 1
ATOM 1078 N N . TYR B 1 19 ? -3.18259 17.87882 25.80637 1.000 17.10311 13 TYR B N 1
ATOM 1079 C CA . TYR B 1 19 ? -1.81073 18.35375 25.92921 1.000 15.01365 13 TYR B CA 1
ATOM 1080 C C . TYR B 1 19 ? -1.23356 18.62230 24.55064 1.000 14.95333 13 TYR B C 1
ATOM 1081 O O . TYR B 1 19 ? -0.65560 19.68906 24.29362 1.000 15.39982 13 TYR B O 1
ATOM 1090 N N . ARG B 1 20 ? -1.42006 17.66370 23.64897 1.000 14.28935 14 ARG B N 1
ATOM 1091 C CA . ARG B 1 20 ? -0.90170 17.78761 22.29397 1.000 13.90146 14 ARG B CA 1
ATOM 1092 C C . ARG B 1 20 ? -1.49482 18.99574 21.59034 1.000 16.12083 14 ARG B C 1
ATOM 1093 O O . ARG B 1 20 ? -0.77398 19.76343 20.94555 1.000 15.75703 14 ARG B O 1
ATOM 1101 N N . LYS B 1 21 ? -2.81423 19.18343 21.70775 1.000 15.14827 15 LYS B N 1
ATOM 1102 C CA . LYS B 1 21 ? -3.44046 20.33537 21.06999 1.000 17.48667 15 LYS B CA 1
ATOM 1103 C C . LYS B 1 21 ? -2.88589 21.65778 21.61127 1.000 19.19638 15 LYS B C 1
ATOM 1104 O O . LYS B 1 21 ? -2.63931 22.59596 20.84720 1.000 19.68134 15 LYS B O 1
ATOM 1110 N N . LYS B 1 22 ? -2.65161 21.75284 22.92462 1.000 20.33343 16 LYS B N 1
ATOM 1111 C CA . LYS B 1 22 ? -2.05412 22.98370 23.43972 1.000 20.98671 16 LYS B CA 1
ATOM 1112 C C . LYS B 1 22 ? -0.66119 23.20227 22.86043 1.000 18.45687 16 LYS B C 1
ATOM 1113 O O . LYS B 1 22 ? -0.31046 24.31911 22.45975 1.000 19.62106 16 LYS B O 1
ATOM 1119 N N . GLU B 1 23 ? 0.15373 22.15276 22.80788 1.000 15.77113 17 GLU B N 1
ATOM 1120 C CA . GLU B 1 23 ? 1.48097 22.29901 22.21662 1.000 16.58560 17 GLU B CA 1
ATOM 1121 C C . GLU B 1 23 ? 1.38579 22.70068 20.75046 1.000 18.63735 17 GLU B C 1
ATOM 1122 O O . GLU B 1 23 ? 2.05414 23.64727 20.30443 1.000 19.81994 17 GLU B O 1
ATOM 1128 N N . GLY B 1 24 ? 0.50657 22.02932 19.99819 1.000 17.71238 18 GLY B N 1
ATOM 1129 C CA . GLY B 1 24 ? 0.41016 22.30591 18.57493 1.000 18.85639 18 GLY B CA 1
ATOM 1130 C C . GLY B 1 24 ? -0.12199 23.69629 18.28832 1.000 22.14791 18 GLY B C 1
ATOM 1131 O O . GLY B 1 24 ? 0.40135 24.40307 17.42158 1.000 24.67616 18 GLY B O 1
ATOM 1132 N N A GLU B 1 25 ? -1.15965 24.11765 19.01657 0.364 25.96925 19 GLU B N 1
ATOM 1133 N N B GLU B 1 25 ? -1.18098 24.10120 18.99895 0.636 25.80024 19 GLU B N 1
ATOM 1134 C CA A GLU B 1 25 ? -1.73186 25.43444 18.76316 0.364 29.91989 19 GLU B CA 1
ATOM 1135 C CA B GLU B 1 25 ? -1.74104 25.43356 18.81028 0.636 29.33523 19 GLU B CA 1
ATOM 1136 C C A GLU B 1 25 ? -0.78648 26.54384 19.20523 0.364 26.66190 19 GLU B C 1
ATOM 1137 C C B GLU B 1 25 ? -0.72208 26.50039 19.16302 0.636 26.00100 19 GLU B C 1
ATOM 1138 O O A GLU B 1 25 ? -0.71840 27.59827 18.56392 0.364 27.14902 19 GLU B O 1
ATOM 1139 O O B GLU B 1 25 ? -0.54856 27.48167 18.43357 0.636 26.17904 19 GLU B O 1
ATOM 1150 N N . LYS B 1 26 ? -0.04260 26.32913 20.29402 1.000 24.85799 20 LYS B N 1
ATOM 1151 C CA . LYS B 1 26 ? 0.86128 27.37076 20.75093 1.000 26.77530 20 LYS B CA 1
ATOM 1152 C C . LYS B 1 26 ? 2.06725 27.48364 19.83206 1.000 23.27855 20 LYS B C 1
ATOM 1153 O O . LYS B 1 26 ? 2.48126 28.58997 19.47246 1.000 25.09532 20 LYS B O 1
ATOM 1157 N N . ILE B 1 27 ? 2.59048 26.35451 19.36612 1.000 22.06794 21 ILE B N 1
ATOM 1158 C CA . ILE B 1 27 ? 3.76828 26.44357 18.51588 1.000 23.91042 21 ILE B CA 1
ATOM 1159 C C . ILE B 1 27 ? 3.38588 26.94329 17.11402 1.000 25.92786 21 ILE B C 1
ATOM 1160 O O . ILE B 1 27 ? 4.15016 27.68337 16.48257 1.000 28.02261 21 ILE B O 1
ATOM 1165 N N . ARG B 1 28 ? 2.17744 26.61662 16.63955 1.000 25.71630 22 ARG B N 1
ATOM 1166 C CA . ARG B 1 28 ? 1.71518 27.13413 15.35368 1.000 29.37008 22 ARG B CA 1
ATOM 1167 C C . ARG B 1 28 ? 1.51620 28.64230 15.41396 1.000 32.57478 22 ARG B C 1
ATOM 1168 O O . ARG B 1 28 ? 1.85674 29.36146 14.46857 1.000 33.91304 22 ARG B O 1
ATOM 1170 N N . LYS B 1 29 ? 0.98858 29.14013 16.53412 1.000 34.14319 23 LYS B N 1
ATOM 1171 C CA . LYS B 1 29 ? 0.82544 30.57742 16.70945 1.000 35.83344 23 LYS B CA 1
ATOM 1172 C C . LYS B 1 29 ? 2.17613 31.27741 16.82902 1.000 36.81206 23 LYS B C 1
ATOM 1173 O O . LYS B 1 29 ? 2.37077 32.36348 16.27486 1.000 39.93366 23 LYS B O 1
ATOM 1179 N N . LYS B 1 30 ? 3.13112 30.65481 17.52141 1.000 33.43544 24 LYS B N 1
ATOM 1180 C CA . LYS B 1 30 ? 4.40610 31.30976 17.81078 1.000 32.06666 24 LYS B CA 1
ATOM 1181 C C . LYS B 1 30 ? 5.30248 31.40885 16.57656 1.000 29.78814 24 LYS B C 1
ATOM 1182 O O . LYS B 1 30 ? 6.00598 32.41292 16.39403 1.000 29.08458 24 LYS B O 1
ATOM 1187 N N . TYR B 1 31 ? 5.30533 30.37785 15.72243 1.000 27.00743 25 TYR B N 1
ATOM 1188 C CA . TYR B 1 31 ? 6.23741 30.27322 14.59889 1.000 26.71729 25 TYR B CA 1
ATOM 1189 C C . TYR B 1 31 ? 5.42717 30.10502 13.31900 1.000 28.97436 25 TYR B C 1
ATOM 1190 O O . TYR B 1 31 ? 5.36525 28.99807 12.75869 1.000 23.81737 25 TYR B O 1
ATOM 1199 N N . PRO B 1 32 ? 4.81992 31.18218 12.81318 1.000 32.95460 26 PRO B N 1
ATOM 1200 C CA . PRO B 1 32 ? 3.91711 31.04714 11.65719 1.000 28.46105 26 PRO B CA 1
ATOM 1201 C C . PRO B 1 32 ? 4.58581 30.48571 10.42453 1.000 25.22827 26 PRO B C 1
ATOM 1202 O O . PRO B 1 32 ? 3.87783 29.98883 9.54039 1.000 28.54090 26 PRO B O 1
ATOM 1206 N N . ASP B 1 33 ? 5.91718 30.55065 10.34008 1.000 21.02991 27 ASP B N 1
ATOM 1207 C CA . ASP B 1 33 ? 6.70179 30.10495 9.19228 1.000 20.98731 27 ASP B CA 1
ATOM 1208 C C . ASP B 1 33 ? 7.15685 28.65271 9.30090 1.000 17.57859 27 ASP B C 1
ATOM 1209 O O . ASP B 1 33 ? 7.95183 28.19715 8.45532 1.000 16.27434 27 ASP B O 1
ATOM 1214 N N . ARG B 1 34 ? 6.71304 27.92391 10.33214 1.000 16.32156 28 ARG B N 1
ATOM 1215 C CA . ARG B 1 34 ? 7.14446 26.55423 10.57440 1.000 14.63462 28 ARG B CA 1
ATOM 1216 C C . ARG B 1 34 ? 5.92925 25.72083 10.88452 1.000 12.46735 28 ARG B C 1
ATOM 1217 O O . ARG B 1 34 ? 4.85978 26.25525 11.18880 1.000 15.42898 28 ARG B O 1
ATOM 1225 N N . VAL B 1 35 ? 6.08213 24.40849 10.76969 1.000 10.75952 29 VAL B N 1
ATOM 1226 C CA . VAL B 1 35 ? 4.99269 23.50243 11.12516 1.000 10.01695 29 VAL B CA 1
ATOM 1227 C C . VAL B 1 35 ? 5.51484 22.46129 12.10588 1.000 10.09097 29 VAL B C 1
ATOM 1228 O O . VAL B 1 35 ? 6.65401 21.98848 11.96936 1.000 11.00208 29 VAL B O 1
ATOM 1232 N N . PRO B 1 36 ? 4.72197 22.08294 13.10519 1.000 11.16297 30 PRO B N 1
ATOM 1233 C CA . PRO B 1 36 ? 5.12784 21.02866 14.03779 1.000 10.41053 30 PRO B CA 1
ATOM 1234 C C . PRO B 1 36 ? 4.83600 19.65159 13.46784 1.000 10.31863 30 PRO B C 1
ATOM 1235 O O . PRO B 1 36 ? 3.72049 19.36510 13.02151 1.000 10.80453 30 PRO B O 1
ATOM 1239 N N . VAL B 1 37 ? 5.83273 18.77905 13.53776 1.000 10.03874 31 VAL B N 1
ATOM 1240 C CA . VAL B 1 37 ? 5.80566 17.47905 12.88073 1.000 9.49117 31 VAL B CA 1
ATOM 1241 C C . VAL B 1 37 ? 6.34759 16.42156 13.82907 1.000 9.14230 31 VAL B C 1
ATOM 1242 O O . VAL B 1 37 ? 7.44225 16.59009 14.39731 1.000 11.55380 31 VAL B O 1
ATOM 1246 N N . ILE B 1 38 ? 5.61031 15.32281 13.96739 1.000 9.47680 32 ILE B N 1
ATOM 1247 C CA . ILE B 1 38 ? 6.06486 14.13469 14.68109 1.000 9.08622 32 ILE B CA 1
ATOM 1248 C C . ILE B 1 38 ? 6.53289 13.13606 13.63708 1.000 9.31461 32 ILE B C 1
ATOM 1249 O O . ILE B 1 38 ? 5.79957 12.84165 12.69794 1.000 10.14608 32 ILE B O 1
ATOM 1254 N N . VAL B 1 39 ? 7.76113 12.63888 13.76536 1.000 9.01008 33 VAL B N 1
ATOM 1255 C CA . VAL B 1 39 ? 8.29597 11.66683 12.81876 1.000 9.88432 33 VAL B CA 1
ATOM 1256 C C . VAL B 1 39 ? 8.72017 10.45097 13.62298 1.000 9.87739 33 VAL B C 1
ATOM 1257 O O . VAL B 1 39 ? 9.55475 10.56659 14.53837 1.000 13.01176 33 VAL B O 1
ATOM 1261 N N . GLU B 1 40 ? 8.19326 9.28255 13.27841 1.000 11.17612 34 GLU B N 1
ATOM 1262 C CA . GLU B 1 40 ? 8.53624 8.06046 14.00474 1.000 12.53785 34 GLU B CA 1
ATOM 1263 C C . GLU B 1 40 ? 8.62746 6.88923 13.03671 1.000 11.40374 34 GLU B C 1
ATOM 1264 O O . GLU B 1 40 ? 7.95360 6.86267 12.01159 1.000 12.34724 34 GLU B O 1
ATOM 1270 N N . LYS B 1 41 ? 9.44696 5.90767 13.37573 1.000 11.83481 35 LYS B N 1
ATOM 1271 C CA . LYS B 1 41 ? 9.56643 4.70654 12.57388 1.000 13.54736 35 LYS B CA 1
ATOM 1272 C C . LYS B 1 41 ? 8.31908 3.84743 12.73915 1.000 16.63707 35 LYS B C 1
ATOM 1273 O O . LYS B 1 41 ? 7.80609 3.6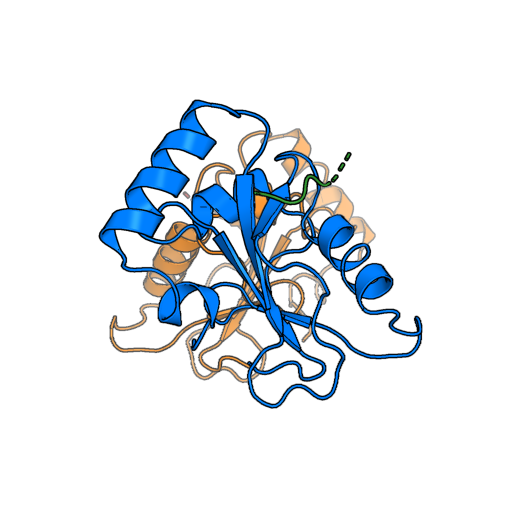9054 13.84966 1.000 19.10666 35 LYS B O 1
ATOM 1279 N N . ALA B 1 42 ? 7.81076 3.32470 11.61775 1.000 16.63955 36 ALA B N 1
ATOM 1280 C CA . ALA B 1 42 ? 6.70810 2.37289 11.63837 1.000 20.21799 36 ALA B CA 1
ATOM 1281 C C . ALA B 1 42 ? 7.06842 1.14324 12.46924 1.000 25.75908 36 ALA B C 1
ATOM 1282 O O . ALA B 1 42 ? 8.23865 0.75570 12.53329 1.000 22.97028 36 ALA B O 1
ATOM 1284 N N . PRO B 1 43 ? 6.05796 0.49079 13.07052 1.000 33.92906 37 PRO B N 1
ATOM 1285 C CA . PRO B 1 43 ? 6.31482 -0.50108 14.13881 1.000 39.54732 37 PRO B CA 1
ATOM 1286 C C . PRO B 1 43 ? 7.36512 -1.57634 13.89368 1.000 45.57251 37 PRO B C 1
ATOM 1287 O O . PRO B 1 43 ? 8.14751 -1.86575 14.80727 1.000 49.54234 37 PRO B O 1
ATOM 1291 N N . LYS B 1 44 ? 7.39571 -2.21363 12.72944 1.000 46.80978 38 LYS B N 1
ATOM 1292 C CA . LYS B 1 44 ? 8.38632 -3.26536 12.52500 1.000 49.94361 38 LYS B CA 1
ATOM 1293 C C . LYS B 1 44 ? 9.28048 -3.00381 11.32076 1.000 48.63191 38 LYS B C 1
ATOM 1294 O O . LYS B 1 44 ? 9.81889 -3.93438 10.71910 1.000 55.86696 38 LYS B O 1
ATOM 1297 N N . ALA B 1 45 ? 9.46449 -1.73303 10.98064 1.000 37.73968 39 ALA B N 1
ATOM 1298 C CA . ALA B 1 45 ? 10.41484 -1.37888 9.94071 1.000 29.41457 39 ALA B CA 1
ATOM 1299 C C . ALA B 1 45 ? 11.81889 -1.75701 10.38120 1.000 25.84434 39 ALA B C 1
ATOM 1300 O O . ALA B 1 45 ? 12.19456 -1.57429 11.54136 1.000 25.22135 39 ALA B O 1
ATOM 1302 N N . ARG B 1 46 ? 12.59372 -2.28375 9.44213 1.000 24.48012 40 ARG B N 1
ATOM 1303 C CA . ARG B 1 46 ? 13.97273 -2.68295 9.69652 1.000 25.29410 40 ARG B CA 1
ATOM 1304 C C . ARG B 1 46 ? 14.92835 -1.55345 9.30686 1.000 23.24450 40 ARG B C 1
ATOM 1305 O O . ARG B 1 46 ? 15.78206 -1.69746 8.42979 1.000 25.53305 40 ARG B O 1
ATOM 1310 N N . VAL B 1 47 ? 14.73811 -0.40741 9.96073 1.000 19.43588 41 VAL B N 1
ATOM 1311 C CA . VAL B 1 47 ? 15.61105 0.76022 9.83135 1.000 20.20384 41 VAL B CA 1
ATOM 1312 C C . VAL B 1 47 ? 15.86249 1.33981 11.21605 1.000 18.59087 41 VAL B C 1
ATOM 1313 O O . VAL B 1 47 ? 15.15410 0.98620 12.17336 1.000 18.60057 41 VAL B O 1
ATOM 1317 N N . PRO B 1 48 ? 16.84869 2.22362 11.37706 1.000 19.60172 42 PRO B N 1
ATOM 1318 C CA . PRO B 1 48 ? 17.07588 2.81541 12.69756 1.000 21.99962 42 PRO B CA 1
ATOM 1319 C C . PRO B 1 48 ? 15.90632 3.68004 13.13542 1.000 20.77258 42 PRO B C 1
ATOM 1320 O O . PRO B 1 48 ? 15.17921 4.25260 12.31605 1.000 20.46888 42 PRO B O 1
ATOM 1324 N N . ASP B 1 49 ? 15.74599 3.77800 14.45660 1.000 23.61260 43 ASP B N 1
ATOM 1325 C CA . ASP B 1 49 ? 14.89255 4.79000 15.04780 1.000 28.63272 43 ASP B CA 1
ATOM 1326 C C . ASP B 1 49 ? 15.62578 6.12257 15.06408 1.000 26.92049 43 ASP B C 1
ATOM 1327 O O . ASP B 1 49 ? 16.84843 6.17940 15.21417 1.000 28.03763 43 ASP B O 1
ATOM 1332 N N A LEU B 1 50 ? 14.86639 7.20069 14.91000 0.069 27.98115 44 LEU B N 1
ATOM 1333 N N B LEU B 1 50 ? 14.86714 7.20078 14.88219 0.931 23.52772 44 LEU B N 1
ATOM 1334 C CA A LEU B 1 50 ? 15.44628 8.53283 14.95403 0.069 28.94430 44 LEU B CA 1
ATOM 1335 C CA B LEU B 1 50 ? 15.41609 8.54871 14.98567 0.931 20.05224 44 LEU B CA 1
ATOM 1336 C C A LEU B 1 50 ? 15.55211 9.00477 16.39783 0.069 28.80426 44 LEU B C 1
ATOM 1337 C C B LEU B 1 50 ? 15.61685 8.88756 16.44657 0.931 25.11268 44 LEU B C 1
ATOM 1338 O O A LEU B 1 50 ? 14.63470 8.80820 17.20072 0.069 29.67841 44 LEU B O 1
ATOM 1339 O O B LEU B 1 50 ? 14.81215 8.51143 17.30506 0.931 28.66789 44 LEU B O 1
ATOM 1348 N N . ASP B 1 51 ? 16.68761 9.62970 16.72191 1.000 27.76709 45 ASP B N 1
ATOM 1349 C CA . ASP B 1 51 ? 16.94812 10.04294 18.09408 1.000 31.27446 45 ASP B CA 1
ATOM 1350 C C . ASP B 1 51 ? 15.89859 11.03043 18.59132 1.000 31.91142 45 ASP B C 1
ATOM 1351 O O . ASP B 1 51 ? 15.50499 10.98901 19.76222 1.000 35.70899 45 ASP B O 1
ATOM 1353 N N . LYS B 1 52 ? 15.43538 11.91702 17.71619 1.000 25.05269 46 LYS B N 1
ATOM 1354 C CA . LYS B 1 52 ? 14.47587 12.96601 18.03494 1.000 21.80048 46 LYS B CA 1
ATOM 1355 C C . LYS B 1 52 ? 13.19879 12.72814 17.22359 1.000 18.29400 46 LYS B C 1
ATOM 1356 O O . LYS B 1 52 ? 13.27022 12.37731 16.03904 1.000 19.58111 46 LYS B O 1
ATOM 1360 N N . ARG B 1 53 ? 12.01749 12.90633 17.84623 1.000 16.25734 47 ARG B N 1
ATOM 1361 C CA . ARG B 1 53 ? 10.75405 12.66610 17.14598 1.000 16.06209 47 ARG B CA 1
ATOM 1362 C C . ARG B 1 53 ? 9.91397 13.91501 16.88828 1.000 13.69443 47 ARG B C 1
ATOM 1363 O O . ARG B 1 53 ? 8.97941 13.84959 16.08426 1.000 15.04030 47 ARG B O 1
ATOM 1371 N N . LYS B 1 54 ? 10.19838 15.04017 17.52370 1.000 14.16945 48 LYS B N 1
ATOM 1372 C CA A LYS B 1 54 ? 9.32694 16.20874 17.47006 0.852 14.38435 48 LYS B CA 1
ATOM 1373 C CA B LYS B 1 54 ? 9.33743 16.22160 17.48461 0.148 15.04018 48 LYS B CA 1
ATOM 1374 C C . LYS B 1 54 ? 10.09254 17.34022 16.79153 1.000 12.84310 48 LYS B C 1
ATOM 1375 O O . LYS B 1 54 ? 11.12909 17.78909 17.29491 1.000 15.30269 48 LYS B O 1
ATOM 1386 N N . TYR B 1 55 ? 9.59502 17.78617 15.63952 1.000 11.56768 49 TYR B N 1
ATOM 1387 C CA . TYR B 1 55 ? 10.32686 18.73828 14.82151 1.000 11.78569 49 TYR B CA 1
ATOM 1388 C C . TYR B 1 55 ? 9.52569 20.00385 14.56176 1.000 11.80777 49 TYR B C 1
ATOM 1389 O O . TYR B 1 55 ? 8.30156 19.98094 14.51966 1.000 13.42093 49 TYR B O 1
ATOM 1398 N N . LEU B 1 56 ? 10.23412 21.10768 14.36499 1.000 11.13227 50 LEU B N 1
ATOM 1399 C CA . LEU B 1 56 ? 9.67896 22.33901 13.81978 1.000 13.44371 50 LEU B CA 1
ATOM 1400 C C . LEU B 1 56 ? 10.31352 22.50667 12.45188 1.000 13.00272 50 LEU B C 1
ATOM 1401 O O . LEU B 1 56 ? 11.53097 22.67632 12.33564 1.000 14.34938 50 LEU B O 1
ATOM 1406 N N . VAL B 1 57 ? 9.50511 22.43496 11.40210 1.000 12.97596 51 VAL B N 1
ATOM 1407 C CA . VAL B 1 57 ? 9.99330 22.29978 10.03470 1.000 12.53801 51 VAL B CA 1
ATOM 1408 C C . VAL B 1 57 ? 9.59494 23.55879 9.27888 1.000 11.29449 51 VAL B C 1
ATOM 1409 O O . VAL B 1 57 ? 8.43226 23.95858 9.34464 1.000 12.62814 51 VAL B O 1
ATOM 1413 N N . PRO B 1 58 ? 10.49899 24.20077 8.53638 1.000 13.53127 52 PRO B N 1
ATOM 1414 C CA . PRO B 1 58 ? 10.09610 25.35898 7.73385 1.000 14.36647 52 PRO B CA 1
ATOM 1415 C C . PRO B 1 58 ? 8.98779 24.96678 6.76348 1.000 14.23940 52 PRO B C 1
ATOM 1416 O O . PRO B 1 58 ? 9.03542 23.90850 6.11714 1.000 13.57783 52 PRO B O 1
ATOM 1420 N N . SER B 1 59 ? 7.95551 25.80610 6.70709 1.000 12.60617 53 SER B N 1
ATOM 1421 C CA A SER B 1 59 ? 6.80447 25.46098 5.88448 0.344 13.52065 53 SER B CA 1
ATOM 1422 C CA B SER B 1 59 ? 6.79594 25.48867 5.88262 0.323 12.45067 53 SER B CA 1
ATOM 1423 C CA C SER B 1 59 ? 6.79013 25.51581 5.88165 0.333 14.29760 53 SER B CA 1
ATOM 1424 C C . SER B 1 59 ? 7.15577 25.42571 4.40709 1.000 12.50157 53 SER B C 1
ATOM 1425 O O . SER B 1 59 ? 6.48376 24.72783 3.64335 1.000 13.86822 53 SER B O 1
ATOM 1432 N N . ASP B 1 60 ? 8.21274 26.14014 3.98702 1.000 13.92454 54 ASP B N 1
ATOM 1433 C CA . ASP B 1 60 ? 8.61814 26.14696 2.58566 1.000 15.91362 54 ASP B CA 1
ATOM 1434 C C . ASP B 1 60 ? 9.49217 24.95814 2.18071 1.000 14.57371 54 ASP B C 1
ATOM 1435 O O . ASP B 1 60 ? 9.70366 24.73249 0.97990 1.000 15.98819 54 ASP B O 1
ATOM 1440 N N . LEU B 1 61 ? 9.98483 24.17334 3.12397 1.000 12.24917 55 LEU B N 1
ATOM 1441 C CA . LEU B 1 61 ? 10.76653 23.01221 2.74291 1.000 11.71825 55 LEU B CA 1
ATOM 1442 C C . LEU B 1 61 ? 9.83824 22.02220 2.03808 1.000 11.19565 55 LEU B C 1
ATOM 1443 O O . LEU B 1 61 ? 8.69071 21.84761 2.45131 1.000 12.96978 55 LEU B O 1
ATOM 1448 N N . THR B 1 62 ? 10.30263 21.40470 0.94141 1.000 11.41386 56 THR B N 1
ATOM 1449 C CA . THR B 1 62 ? 9.41987 20.44301 0.30701 1.000 10.37258 56 THR B CA 1
ATOM 1450 C C . THR B 1 62 ? 9.44084 19.09300 1.02912 1.000 9.35781 56 THR B C 1
ATOM 1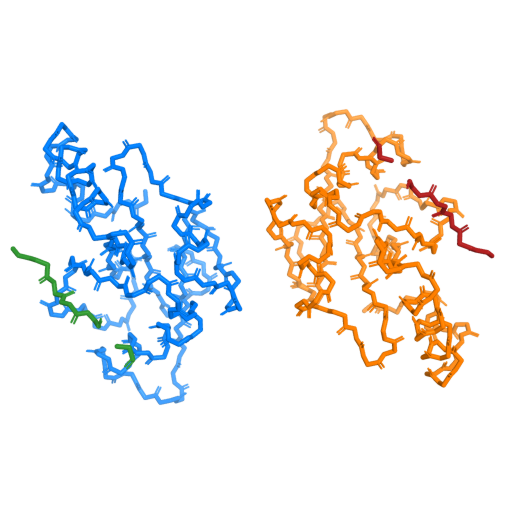451 O O . THR B 1 62 ? 10.38801 18.72510 1.73144 1.000 10.78767 56 THR B O 1
ATOM 1455 N N . VAL B 1 63 ? 8.37093 18.33289 0.81321 1.000 9.79029 57 VAL B N 1
ATOM 1456 C CA . VAL B 1 63 ? 8.30226 16.98037 1.33974 1.000 8.06146 57 VAL B CA 1
ATOM 1457 C C . VAL B 1 63 ? 9.50708 16.17042 0.86290 1.000 7.92885 57 VAL B C 1
ATOM 1458 O O . VAL B 1 63 ? 10.12619 15.44245 1.64695 1.000 9.01529 57 VAL B O 1
ATOM 1462 N N . GLY B 1 64 ? 9.86716 16.29216 -0.42035 1.000 8.28474 58 GLY B N 1
ATOM 1463 C CA . GLY B 1 64 ? 11.01537 15.54992 -0.91300 1.000 9.24578 58 GLY B CA 1
ATOM 1464 C C . GLY B 1 64 ? 12.30998 15.93415 -0.21390 1.000 10.05888 58 GLY B C 1
ATOM 1465 O O . GLY B 1 64 ? 13.12638 15.06590 0.11171 1.000 10.67838 58 GLY B O 1
ATOM 1466 N N . GLN B 1 65 ? 12.50744 17.23296 0.04594 1.000 10.17091 59 GLN B N 1
ATOM 1467 C CA . GLN B 1 65 ? 13.69602 17.66165 0.78135 1.000 10.07673 59 GLN B CA 1
ATOM 1468 C C . GLN B 1 65 ? 13.68269 17.13236 2.20529 1.000 8.73598 59 GLN B C 1
ATOM 1469 O O . GLN B 1 65 ? 14.71650 16.72387 2.72706 1.000 9.37395 59 GLN B O 1
ATOM 1475 N N . PHE B 1 66 ? 12.53385 17.14634 2.87075 1.000 9.04965 60 PHE B N 1
ATOM 1476 C CA . PHE B 1 66 ? 12.48642 16.62846 4.23304 1.000 8.63016 60 PHE B CA 1
ATOM 1477 C C . PHE B 1 66 ? 12.76897 15.13773 4.25822 1.000 7.02407 60 PHE B C 1
ATOM 1478 O O . PHE B 1 66 ? 13.44702 14.63229 5.17097 1.000 8.19518 60 PHE B O 1
ATOM 1486 N N . TYR B 1 67 ? 12.31083 14.43177 3.22701 1.000 7.52499 61 TYR B N 1
ATOM 1487 C CA . TYR B 1 67 ? 12.56251 13.00296 3.10338 1.000 6.75573 61 TYR B CA 1
ATOM 1488 C C . TYR B 1 67 ? 14.06294 12.73487 3.03373 1.000 7.17984 61 TYR B C 1
ATOM 1489 O O . TYR B 1 67 ? 14.58399 11.86999 3.75306 1.000 7.51962 61 TYR B O 1
ATOM 1498 N N . PHE B 1 68 ? 14.78676 13.49187 2.19127 1.000 7.01374 62 PHE B N 1
ATOM 1499 C CA . PHE B 1 68 ? 16.21978 13.23008 2.09086 1.000 7.85077 62 PHE B CA 1
ATOM 1500 C C . PHE B 1 68 ? 16.93647 13.57721 3.38277 1.000 8.58008 62 PHE B C 1
ATOM 1501 O O . PHE B 1 68 ? 17.92066 12.90725 3.74192 1.000 11.02097 62 PHE B O 1
ATOM 1509 N N . LEU B 1 69 ? 16.46903 14.60613 4.08842 1.000 9.21787 63 LEU B N 1
ATOM 1510 C CA . LEU B 1 69 ? 17.07066 14.95091 5.37710 1.000 9.71153 63 LEU B CA 1
ATOM 1511 C C . LEU B 1 69 ? 16.87461 13.83340 6.38705 1.000 7.60211 63 LEU B C 1
ATOM 1512 O O . LEU B 1 69 ? 17.80945 13.47983 7.12987 1.000 9.23771 63 LEU B O 1
ATOM 1517 N N . ILE B 1 70 ? 15.66395 13.25892 6.43520 1.000 8.05785 64 ILE B N 1
ATOM 1518 C CA . ILE B 1 70 ? 15.41176 12.16505 7.36357 1.000 8.82705 64 ILE B CA 1
ATOM 1519 C C . ILE B 1 70 ? 16.25382 10.95048 7.01698 1.000 9.33326 64 ILE B C 1
ATOM 1520 O O . ILE B 1 70 ? 16.79269 10.28351 7.91624 1.000 10.39594 64 ILE B O 1
ATOM 1525 N N . ARG B 1 71 ? 16.43012 10.66878 5.71982 1.000 8.20124 65 ARG B N 1
ATOM 1526 C CA . ARG B 1 71 ? 17.30358 9.56460 5.33598 1.000 9.10648 65 ARG B CA 1
ATOM 1527 C C . ARG B 1 71 ? 18.69827 9.76230 5.88542 1.000 9.43527 65 ARG B C 1
ATOM 1528 O O . ARG B 1 71 ? 19.30616 8.80911 6.36543 1.000 10.79607 65 ARG B O 1
ATOM 1536 N N . LYS B 1 72 ? 19.21148 10.99255 5.83405 1.000 9.26507 66 LYS B N 1
ATOM 1537 C CA . LYS B 1 72 ? 20.54596 11.23756 6.39738 1.000 9.06791 66 LYS B CA 1
ATOM 1538 C C . LYS B 1 72 ? 20.55081 11.07927 7.90619 1.000 10.19507 66 LYS B C 1
ATOM 1539 O O . LYS B 1 72 ? 21.52778 10.56059 8.47328 1.000 10.68915 66 LYS B O 1
ATOM 1545 N N . ARG B 1 73 ? 19.49045 11.54879 8.57727 1.000 10.46601 67 ARG B N 1
ATOM 1546 C CA . ARG B 1 73 ? 19.46033 11.54285 10.04456 1.000 10.47741 67 ARG B CA 1
ATOM 1547 C C . ARG B 1 73 ? 19.40168 10.12896 10.59890 1.000 12.79854 67 ARG B C 1
ATOM 1548 O O . ARG B 1 73 ? 19.81074 9.90255 11.74307 1.000 16.09471 67 ARG B O 1
ATOM 1556 N N . ILE B 1 74 ? 18.86669 9.17326 9.83254 1.000 9.25537 68 ILE B N 1
ATOM 1557 C CA . ILE B 1 74 ? 18.91730 7.76250 10.22535 1.000 11.17768 68 ILE B CA 1
ATOM 1558 C C . ILE B 1 74 ? 20.08677 7.03184 9.57519 1.000 10.39339 68 ILE B C 1
ATOM 1559 O O . ILE B 1 74 ? 20.20330 5.80396 9.71084 1.000 13.83438 68 ILE B O 1
ATOM 1564 N N . HIS B 1 75 ? 20.97063 7.76575 8.89214 1.000 9.57355 69 HIS B N 1
ATOM 1565 C CA . HIS B 1 75 ? 22.23017 7.22985 8.33791 1.000 10.84880 69 HIS B CA 1
ATOM 1566 C C . HIS B 1 75 ? 21.97190 6.13812 7.29436 1.000 10.93750 69 HIS B C 1
ATOM 1567 O O . HIS B 1 75 ? 22.66221 5.13030 7.24280 1.000 12.57405 69 HIS B O 1
ATOM 1574 N N . LEU B 1 76 ? 20.95950 6.31596 6.45151 1.000 11.25247 70 LEU B N 1
ATOM 1575 C CA A LEU B 1 76 ? 20.62267 5.31183 5.44564 0.385 13.05017 70 LEU B CA 1
ATOM 1576 C CA B LEU B 1 76 ? 20.62382 5.30560 5.46338 0.615 12.13625 70 LEU B CA 1
ATOM 1577 C C . LEU B 1 76 ? 21.55192 5.44441 4.26190 1.000 14.54199 70 LEU B C 1
ATOM 1578 O O . LEU B 1 76 ? 21.76946 6.55324 3.76479 1.000 17.44808 70 LEU B O 1
ATOM 1587 N N . ARG B 1 77 ? 22.08144 4.31238 3.79135 1.000 13.99652 71 ARG B N 1
ATOM 1588 C CA . ARG B 1 77 ? 22.83900 4.31911 2.54907 1.000 14.00621 71 ARG B CA 1
ATOM 1589 C C . ARG B 1 77 ? 21.94313 4.76572 1.39272 1.000 12.24333 71 ARG B C 1
ATOM 1590 O O . ARG B 1 77 ? 20.72700 4.49613 1.39430 1.000 12.08427 71 ARG B O 1
ATOM 1598 N N . PRO B 1 78 ? 22.52901 5.40506 0.36633 1.000 14.54844 72 PRO B N 1
ATOM 1599 C CA . PRO B 1 78 ? 21.72370 5.83297 -0.78742 1.000 13.64492 72 PRO B CA 1
ATOM 1600 C C . PRO B 1 78 ? 21.04518 4.67130 -1.45508 1.000 14.09832 72 PRO B C 1
ATOM 1601 O O . PRO B 1 78 ? 20.01597 4.85666 -2.10217 1.000 14.45858 72 PRO B O 1
ATOM 1605 N N . GLU B 1 79 ? 21.58248 3.47176 -1.29142 1.000 14.21636 73 GLU B N 1
ATOM 1606 C CA . GLU B 1 79 ? 21.06328 2.27177 -1.91872 1.000 16.35637 73 GLU B CA 1
ATOM 1607 C C . GLU B 1 79 ? 19.85740 1.68487 -1.19518 1.000 16.80487 73 GLU B C 1
ATOM 1608 O O . GLU B 1 79 ? 19.19407 0.80379 -1.74848 1.000 19.81556 73 GLU B O 1
ATOM 1614 N N . ASP B 1 80 ? 19.53106 2.17033 0.00180 1.000 16.35546 74 ASP B N 1
ATOM 1615 C CA . ASP B 1 80 ? 18.50920 1.55360 0.83947 1.000 16.51093 74 ASP B CA 1
ATOM 1616 C C . ASP B 1 80 ? 17.13743 2.17990 0.60874 1.000 15.69148 74 ASP B C 1
ATOM 1617 O O . ASP B 1 80 ? 17.01062 3.33204 0.18955 1.000 17.65318 74 ASP B O 1
ATOM 1622 N N . ALA B 1 81 ? 16.10369 1.40448 0.89794 1.000 15.83208 75 ALA B N 1
ATOM 1623 C CA . ALA B 1 81 ? 14.72948 1.86120 0.68164 1.000 14.10540 75 ALA B CA 1
ATOM 1624 C C . ALA B 1 81 ? 14.18722 2.62444 1.89037 1.000 13.61771 75 ALA B C 1
ATOM 1625 O O . ALA B 1 81 ? 14.43021 2.24956 3.03350 1.000 15.78129 75 ALA B O 1
ATOM 1627 N N . LEU B 1 82 ? 13.39031 3.66422 1.62489 1.000 12.50344 76 LEU B N 1
ATOM 1628 C CA . LEU B 1 82 ? 12.64597 4.33158 2.68388 1.000 10.73994 76 LEU B CA 1
ATOM 1629 C C . LEU B 1 82 ? 11.42576 4.99525 2.07863 1.000 9.71738 76 LEU B C 1
ATOM 1630 O O . LEU B 1 82 ? 11.49033 5.54117 0.96921 1.000 10.50928 76 LEU B O 1
ATOM 1635 N N . PHE B 1 83 ? 10.32651 4.97736 2.83048 1.000 9.99703 77 PHE B N 1
ATOM 1636 C CA . PHE B 1 83 ? 9.08628 5.60780 2.39310 1.000 9.29341 77 PHE B CA 1
ATOM 1637 C C . PHE B 1 83 ? 8.50001 6.39515 3.55516 1.000 10.73528 77 PHE B C 1
ATOM 1638 O O . PHE B 1 83 ? 8.70414 6.04335 4.71868 1.000 10.50636 77 PHE B O 1
ATOM 1646 N N . PHE B 1 84 ? 7.78871 7.47418 3.23675 1.000 9.12486 78 PHE B N 1
ATOM 1647 C CA . PHE B 1 84 ? 7.01735 8.18121 4.24477 1.000 7.63573 78 PHE B CA 1
ATOM 1648 C C . PHE B 1 84 ? 5.55654 7.79732 4.07173 1.000 8.61929 78 PHE B C 1
ATOM 1649 O O . PHE B 1 84 ? 5.08928 7.60792 2.95309 1.000 8.84344 78 PHE B O 1
ATOM 1657 N N . PHE B 1 85 ? 4.84755 7.75882 5.19375 1.000 7.99093 79 PHE B N 1
ATOM 1658 C CA . PHE B 1 85 ? 3.39456 7.59307 5.19455 1.000 8.59115 79 PHE B CA 1
ATOM 1659 C C . PHE B 1 85 ? 2.81229 8.68858 6.05339 1.000 8.21337 79 PHE B C 1
ATOM 1660 O O . PHE B 1 85 ? 3.20369 8.87101 7.20666 1.000 11.06147 79 PHE B O 1
ATOM 1668 N N . VAL B 1 86 ? 1.82437 9.37882 5.50324 1.000 8.73442 8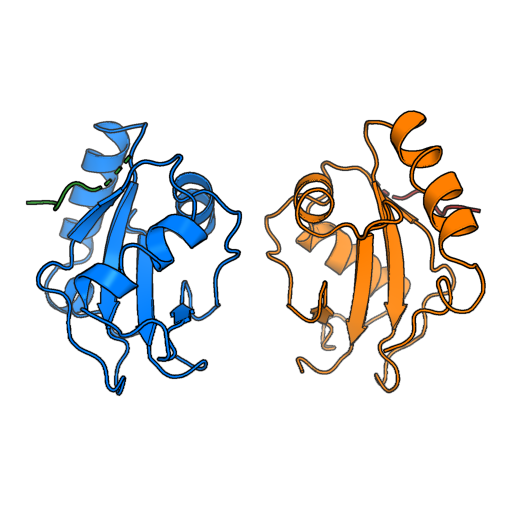0 VAL B N 1
ATOM 1669 C CA . VAL B 1 86 ? 1.04816 10.35327 6.24496 1.000 9.62387 80 VAL B CA 1
ATOM 1670 C C . VAL B 1 86 ? -0.40813 9.94163 6.05478 1.000 10.73218 80 VAL B C 1
ATOM 1671 O O . VAL B 1 86 ? -0.89249 9.83458 4.90781 1.000 11.04288 80 VAL B O 1
ATOM 1675 N N . ASN B 1 87 ? -1.09633 9.66302 7.15637 1.000 10.45401 81 ASN B N 1
ATOM 1676 C CA . ASN B 1 87 ? -2.47042 9.15597 7.03812 1.000 10.68683 81 ASN B CA 1
ATOM 1677 C C . ASN B 1 87 ? -2.49855 7.92395 6.13371 1.000 11.09643 81 ASN B C 1
ATOM 1678 O O . ASN B 1 87 ? -3.39633 7.73839 5.29828 1.000 13.14513 81 ASN B O 1
ATOM 1683 N N A ASN B 1 88 ? -1.48420 7.07300 6.29182 0.628 11.15762 82 ASN B N 1
ATOM 1684 N N B ASN B 1 88 ? -1.50225 7.05859 6.32007 0.372 13.14053 82 ASN B N 1
ATOM 1685 C CA A ASN B 1 88 ? -1.41351 5.77445 5.62416 0.628 12.20100 82 ASN B CA 1
ATOM 1686 C CA B ASN B 1 88 ? -1.41444 5.78690 5.60159 0.372 15.44456 82 ASN B CA 1
ATOM 1687 C C A ASN B 1 88 ? -1.17952 5.88085 4.12092 0.628 12.20038 82 ASN B C 1
ATOM 1688 C C B ASN B 1 88 ? -1.40099 5.98408 4.09123 0.372 14.50770 82 ASN B C 1
ATOM 1689 O O A ASN B 1 88 ? -1.36698 4.90471 3.38995 0.628 15.25440 82 ASN B O 1
ATOM 1690 O O B ASN B 1 88 ? -1.98151 5.20698 3.33105 0.372 15.41226 82 ASN B O 1
ATOM 1699 N N . THR B 1 89 ? -0.73902 7.04427 3.66043 1.000 11.76804 83 THR B N 1
ATOM 1700 C CA . THR B 1 89 ? -0.60955 7.36517 2.25312 1.000 11.85952 83 THR B CA 1
ATOM 1701 C C . THR B 1 89 ? 0.78508 7.93995 2.03546 1.000 11.42623 83 THR B C 1
ATOM 1702 O O . THR B 1 89 ? 1.25005 8.74245 2.84873 1.000 10.40478 83 THR B O 1
ATOM 1706 N N . ILE B 1 90 ? 1.45047 7.57641 0.94313 1.000 9.86476 84 ILE B N 1
ATOM 1707 C CA . ILE B 1 90 ? 2.73953 8.20027 0.63129 1.000 7.84559 84 ILE B CA 1
ATOM 1708 C C . ILE B 1 90 ? 2.46403 9.62287 0.15274 1.000 8.34094 84 ILE B C 1
ATOM 1709 O O . ILE B 1 90 ? 1.60588 9.81330 -0.74023 1.000 10.95488 84 ILE B O 1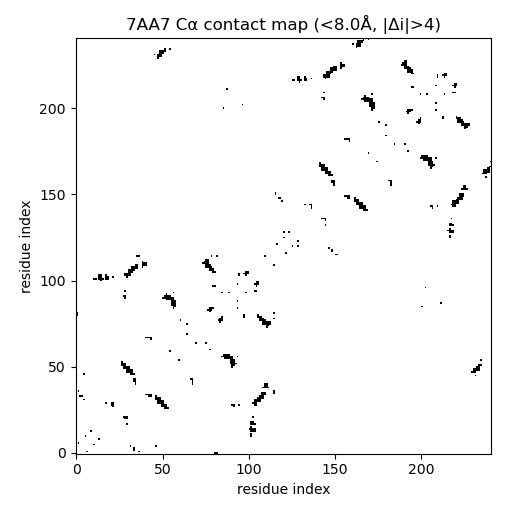
ATOM 1714 N N . PRO B 1 91 ? 3.06683 10.64407 0.77552 1.000 8.67548 85 PRO B N 1
ATOM 1715 C CA . PRO B 1 91 ? 2.73290 12.04148 0.43366 1.000 8.61903 85 PRO B CA 1
ATOM 1716 C C . PRO B 1 91 ? 3.34929 12.46472 -0.89091 1.000 8.58386 85 PRO B C 1
ATOM 1717 O O . PRO B 1 91 ? 4.35896 11.89141 -1.33531 1.000 11.58810 85 PRO B O 1
ATOM 1721 N N . PRO B 1 92 ? 2.81021 13.51298 -1.52262 1.000 9.34076 86 PRO B N 1
ATOM 1722 C CA . PRO B 1 92 ? 3.40881 14.03426 -2.75935 1.000 9.88280 86 PRO B CA 1
ATOM 1723 C C . PRO B 1 92 ? 4.70545 14.75061 -2.44149 1.000 10.18831 86 PRO B C 1
ATOM 1724 O O . PRO B 1 92 ? 4.75721 15.56647 -1.52466 1.000 11.02360 86 PRO B O 1
ATOM 1728 N N . THR B 1 93 ? 5.75967 14.44550 -3.20328 1.000 11.08126 87 THR B N 1
ATOM 1729 C CA . THR B 1 93 ? 7.06136 14.99000 -2.81675 1.000 11.14525 87 THR B CA 1
ATOM 1730 C C . THR B 1 93 ? 7.23142 16.44746 -3.19792 1.000 9.76752 87 THR B C 1
ATOM 1731 O O . THR B 1 93 ? 8.07524 17.12549 -2.60435 1.000 11.75306 87 THR B O 1
ATOM 1735 N N . SER B 1 94 ? 6.42351 16.97108 -4.12884 1.000 9.66616 88 SER B N 1
ATOM 1736 C CA A SER B 1 94 ? 6.54052 18.37114 -4.50171 0.764 10.37118 88 SER B CA 1
ATOM 1737 C CA B SER B 1 94 ? 6.53669 18.37083 -4.50645 0.236 11.96094 88 SER B CA 1
ATOM 1738 C C . SER B 1 94 ? 5.76814 19.30078 -3.58118 1.000 10.06802 88 SER B C 1
ATOM 1739 O O . SER B 1 94 ? 5.95291 20.51074 -3.67888 1.000 12.97424 88 SER B O 1
ATOM 1744 N N . ALA B 1 95 ? 4.90387 18.76885 -2.71787 1.000 9.39747 89 ALA B N 1
ATOM 1745 C CA . ALA B 1 95 ? 4.20583 19.61935 -1.76892 1.000 10.01262 89 ALA B CA 1
ATOM 1746 C C . ALA B 1 95 ? 5.21869 20.23287 -0.81868 1.000 8.87957 89 ALA B C 1
ATOM 1747 O O . ALA B 1 95 ? 6.22950 19.61251 -0.48794 1.000 10.54258 89 ALA B O 1
ATOM 1749 N N . THR B 1 96 ? 4.94841 21.45951 -0.38352 1.000 9.90066 90 THR B N 1
ATOM 1750 C CA . THR B 1 96 ? 5.72520 21.96593 0.73192 1.000 10.65960 90 THR B CA 1
ATOM 1751 C C . THR B 1 96 ? 5.22176 21.32058 2.00419 1.000 11.90451 90 THR B C 1
ATOM 1752 O O . THR B 1 96 ? 4.10482 20.80304 2.08101 1.000 10.86371 90 THR B O 1
ATOM 1756 N N . MET B 1 97 ? 6.07040 21.35474 3.01716 1.000 11.29752 91 MET B N 1
ATOM 1757 C CA . MET B 1 97 ? 5.63972 20.83921 4.30091 1.000 10.30001 91 MET B CA 1
ATOM 1758 C C . MET B 1 97 ? 4.47273 21.64487 4.85487 1.000 9.20476 91 MET B C 1
ATOM 1759 O O . MET B 1 97 ? 3.60591 21.07460 5.51298 1.000 11.17927 91 MET B O 1
ATOM 1764 N N . GLY B 1 98 ? 4.42695 22.96198 4.58913 1.000 10.23759 92 GLY B N 1
ATOM 1765 C CA . GLY B 1 98 ? 3.26003 23.73671 4.97293 1.000 9.79683 92 GLY B CA 1
ATOM 1766 C C . GLY B 1 98 ? 2.00376 23.24114 4.28973 1.000 10.34114 92 GLY B C 1
ATOM 1767 O O . GLY B 1 98 ? 0.94564 23.15022 4.91807 1.000 10.66166 92 GLY B O 1
ATOM 1768 N N . GLN B 1 99 ? 2.08812 22.95108 2.98632 1.000 9.14616 93 GLN B N 1
ATOM 1769 C CA . GLN B 1 99 ? 0.91573 22.40444 2.29278 1.000 10.46351 93 GLN B CA 1
ATOM 1770 C C . GLN B 1 99 ? 0.53042 21.03305 2.83967 1.000 9.32870 93 GLN B C 1
ATOM 1771 O O . GLN B 1 99 ? -0.65321 20.74708 3.05723 1.000 9.44075 93 GLN B O 1
ATOM 1777 N N . LEU B 1 100 ? 1.50789 20.16832 3.08164 1.000 10.04504 94 LEU B N 1
ATOM 1778 C CA . LEU B 1 100 ? 1.18974 18.84739 3.60210 1.000 9.22373 94 LEU B CA 1
ATOM 1779 C C . LEU B 1 100 ? 0.55817 18.95432 4.98013 1.000 10.89626 94 LEU B C 1
ATOM 1780 O O . LEU B 1 100 ? -0.41547 18.26447 5.28463 1.000 11.04108 94 LEU B O 1
ATOM 1785 N N . TYR B 1 101 ? 1.07381 19.85940 5.80810 1.000 9.55863 95 TYR B N 1
ATOM 1786 C CA . TYR B 1 101 ? 0.49858 20.11019 7.12510 1.000 10.55704 95 TYR B CA 1
ATOM 1787 C C . TYR B 1 101 ? -0.95058 20.58182 7.01246 1.000 11.47237 95 TYR B C 1
ATOM 1788 O O . TYR B 1 101 ? -1.83809 20.04540 7.68565 1.000 11.54206 95 TYR B O 1
ATOM 1797 N N . GLU B 1 102 ? -1.20076 21.59014 6.16425 1.000 11.61069 96 GLU B N 1
ATOM 1798 C CA A GLU B 1 102 ? -2.55673 22.10577 6.01192 0.537 11.62254 96 GLU B CA 1
ATOM 1799 C CA B GLU B 1 102 ? -2.55334 22.11489 5.97534 0.463 12.99938 96 GLU B CA 1
ATOM 1800 C C . GLU B 1 102 ? -3.52908 21.00074 5.64441 1.000 11.83487 96 GLU B C 1
ATOM 1801 O O . GLU B 1 102 ? -4.66705 20.98712 6.12921 1.000 14.06761 96 GLU B O 1
ATOM 1812 N N . ASP B 1 103 ? -3.10385 20.07185 4.79840 1.000 10.54649 97 ASP B N 1
ATOM 1813 C CA . ASP B 1 103 ? -4.00246 19.04609 4.28189 1.000 11.09043 97 ASP B CA 1
ATOM 1814 C C . ASP B 1 103 ? -4.10404 17.82268 5.17639 1.000 11.59186 97 ASP B C 1
ATOM 1815 O O . ASP B 1 103 ? -5.04381 17.02595 5.01598 1.000 14.95323 97 ASP B O 1
ATOM 1820 N N . ASN B 1 104 ? -3.17250 17.64581 6.12313 1.000 8.58090 98 ASN B N 1
ATOM 1821 C CA . ASN B 1 104 ? -3.07223 16.38404 6.85949 1.000 9.46048 98 ASN B CA 1
ATOM 1822 C C . ASN B 1 104 ? -2.94514 16.50701 8.36236 1.000 10.20858 98 ASN B C 1
ATOM 1823 O O . ASN B 1 104 ? -2.97180 15.47302 9.03651 1.000 10.15389 98 ASN B O 1
ATOM 1828 N N . HIS B 1 105 ? -2.78172 17.70267 8.90694 1.000 10.46468 99 HIS B N 1
ATOM 1829 C CA . HIS B 1 105 ? -2.67609 17.79769 10.36071 1.000 10.10783 99 HIS B CA 1
ATOM 1830 C C . HIS B 1 105 ? -3.89815 17.20235 11.05135 1.000 10.86687 99 HIS B C 1
ATOM 1831 O O . HIS B 1 105 ? -5.01388 17.21138 10.52665 1.000 13.28622 99 HIS B O 1
ATOM 1838 N N . GLU B 1 106 ? -3.65429 16.61544 12.21553 1.000 12.22366 100 GLU B N 1
ATOM 1839 C CA . GLU B 1 106 ? -4.72343 16.06423 13.03441 1.000 12.38582 100 GLU B CA 1
ATOM 1840 C C . GLU B 1 106 ? -5.33679 17.17741 13.87105 1.000 16.22356 100 GLU B C 1
ATOM 1841 O O . GLU B 1 106 ? -4.92589 18.34086 13.80342 1.000 14.96720 100 GLU B O 1
ATOM 1847 N N . GLU B 1 107 ? -6.35271 16.80416 14.65511 1.000 16.42117 101 GLU B N 1
ATOM 1848 C CA . GLU B 1 107 ? -7.09027 17.75006 15.47120 1.000 18.00748 101 GLU B CA 1
ATOM 1849 C C . GLU B 1 107 ? -6.24104 18.36252 16.56253 1.000 18.10110 101 GLU B C 1
ATOM 1850 O O . GLU B 1 107 ? -6.65964 19.35964 17.15749 1.000 20.55809 101 GLU B O 1
ATOM 1856 N N . ASP B 1 108 ? -5.07597 17.79374 16.82993 1.000 16.18603 102 ASP B N 1
ATOM 1857 C CA . ASP B 1 108 ? -4.13485 18.34124 17.79760 1.000 16.18692 102 ASP B CA 1
ATOM 1858 C C . ASP B 1 108 ? -3.13755 19.30629 17.17214 1.000 16.32510 102 ASP B C 1
ATOM 1859 O O . ASP B 1 108 ? -2.22102 19.77904 17.85725 1.000 16.16236 102 ASP B O 1
ATOM 1864 N N . TYR B 1 109 ? -3.29014 19.61576 15.88830 1.000 16.59213 103 TYR B N 1
ATOM 1865 C CA . TYR B 1 109 ? -2.47426 20.59968 15.20021 1.000 15.87717 103 TYR B CA 1
ATOM 1866 C C . TYR B 1 109 ? -1.04373 20.13308 14.97050 1.000 12.34921 103 TYR B C 1
ATOM 1867 O O . TYR B 1 109 ? -0.16732 20.95279 14.67059 1.000 13.54590 103 TYR B O 1
ATOM 1876 N N . PHE B 1 110 ? -0.81635 18.81859 15.01923 1.000 11.42399 104 PHE B N 1
ATOM 1877 C CA . PHE B 1 110 ? 0.44129 18.21628 14.57287 1.000 9.78348 104 PHE B CA 1
ATOM 1878 C C . PHE B 1 110 ? 0.24608 17.47466 13.25682 1.000 8.80063 104 PHE B C 1
ATOM 1879 O O . PHE B 1 110 ? -0.83206 16.92124 12.97872 1.000 11.33353 104 PHE B O 1
ATOM 1887 N N . LEU B 1 111 ? 1.31578 17.44847 12.46149 1.000 8.35277 105 LEU B N 1
ATOM 1888 C CA . LEU B 1 111 ? 1.40658 16.54945 11.32918 1.000 8.12407 105 LEU B CA 1
ATOM 1889 C C . LEU B 1 111 ? 2.21726 15.33814 11.77808 1.000 8.94942 105 LEU B C 1
ATOM 1890 O O . LEU B 1 111 ? 3.25073 15.49128 12.45286 1.000 10.63855 105 LEU B O 1
ATOM 1895 N N . TYR B 1 112 ? 1.76058 14.14265 11.40458 1.000 8.61389 106 TYR B N 1
ATOM 1896 C CA . TYR B 1 112 ? 2.37770 12.88088 11.80495 1.000 9.17478 106 TYR B CA 1
ATOM 1897 C C . TYR B 1 112 ? 2.92310 12.19047 10.56376 1.000 8.96281 106 TYR B C 1
ATOM 1898 O O . TYR B 1 112 ? 2.18698 11.96301 9.59567 1.000 10.77388 106 TYR B O 1
ATOM 1907 N N . VAL B 1 113 ? 4.21812 11.88425 10.58105 1.000 9.20524 107 VAL B N 1
ATOM 1908 C CA . VAL B 1 113 ? 4.89014 11.20250 9.48697 1.000 10.49880 107 VAL B CA 1
ATOM 1909 C C . VAL B 1 113 ? 5.45890 9.90895 10.03260 1.000 8.65294 107 VAL B C 1
ATOM 1910 O O . VAL B 1 113 ? 6.26520 9.92646 10.97971 1.000 11.78644 107 VAL B O 1
ATOM 1914 N N . ALA B 1 114 ? 5.07315 8.78750 9.43269 1.000 10.48837 108 ALA B N 1
ATOM 1915 C CA . ALA B 1 114 ? 5.73284 7.52626 9.71521 1.000 12.78730 108 ALA B CA 1
ATOM 1916 C C . ALA B 1 114 ? 6.72324 7.20551 8.60043 1.000 11.10904 108 ALA B C 1
ATOM 1917 O O . ALA B 1 114 ? 6.49203 7.53407 7.43468 1.000 13.13422 108 ALA B O 1
ATOM 1919 N N . TYR B 1 115 ? 7.83237 6.54100 8.94928 1.000 11.26776 109 TYR B N 1
ATOM 1920 C CA . TYR B 1 115 ? 8.75072 6.07611 7.92340 1.000 11.47135 109 TYR B CA 1
ATOM 1921 C C . TYR B 1 115 ? 8.99994 4.57841 8.03841 1.000 11.01823 109 TYR B C 1
ATOM 1922 O O . TYR B 1 115 ? 8.97946 3.99429 9.13420 1.000 13.71617 109 TYR B O 1
ATOM 1931 N N . SER B 1 116 ? 9.23513 3.96031 6.88586 1.000 12.08037 110 SER B N 1
ATOM 1932 C CA . SER B 1 116 ? 9.41919 2.51614 6.84502 1.000 13.84775 110 SER B CA 1
ATOM 1933 C C . SER B 1 116 ? 10.25125 2.14193 5.63971 1.000 14.04546 110 SER B C 1
ATOM 1934 O O . SER B 1 116 ? 10.37120 2.90573 4.67663 1.000 13.63207 110 SER B O 1
ATOM 1937 N N . ASP B 1 117 ? 10.85036 0.95470 5.72143 1.000 16.57018 111 ASP B N 1
ATOM 1938 C CA . ASP B 1 117 ? 11.52931 0.39068 4.56593 1.000 18.80968 111 ASP B CA 1
ATOM 1939 C C . ASP B 1 117 ? 10.58267 -0.36862 3.65034 1.000 19.62802 111 ASP B C 1
ATOM 1940 O O . ASP B 1 117 ? 11.00070 -0.82031 2.57836 1.000 22.38816 111 ASP B O 1
ATOM 1945 N N . GLU B 1 118 ? 9.32635 -0.52183 4.04346 1.000 18.98498 112 GLU B N 1
ATOM 1946 C CA . GLU B 1 118 ? 8.35588 -1.27495 3.27043 1.000 26.87082 112 GLU B CA 1
ATOM 1947 C C . GLU B 1 118 ? 7.25104 -0.32553 2.86141 1.000 30.46341 112 GLU B C 1
ATOM 1948 O O . GLU B 1 118 ? 6.78241 0.48643 3.66559 1.000 30.43699 112 GLU B O 1
ATOM 1954 N N . SER B 1 119 ? 6.87705 -0.40322 1.58997 1.000 34.00648 113 SER B N 1
ATOM 1955 C CA . SER B 1 119 ? 5.98145 0.57644 0.99457 1.000 35.95606 113 SER B CA 1
ATOM 1956 C C . SER B 1 119 ? 4.51133 0.26283 1.23255 1.000 40.04151 113 SER B C 1
ATOM 1957 O O . SER B 1 119 ? 3.65627 0.72066 0.46427 1.000 38.64251 113 SER B O 1
ATOM 1960 N N . VAL B 1 120 ? 4.19372 -0.46170 2.30530 1.000 43.42853 114 VAL B N 1
ATOM 1961 C CA . VAL B 1 120 ? 2.82974 -0.91453 2.55819 1.000 45.31947 114 VAL B CA 1
ATOM 1962 C C . VAL B 1 120 ? 2.13857 -0.12128 3.66768 1.000 46.61561 114 VAL B C 1
ATOM 1963 O O . VAL B 1 120 ? 2.77947 0.31093 4.63136 1.000 48.09451 114 VAL B O 1
ATOM 1977 N N . THR C 2 5 ? -11.95020 19.19109 -30.78538 1.000 38.50738 13 THR P N 1
ATOM 1978 C CA . THR C 2 5 ? -12.38784 20.06830 -29.71651 1.000 32.12045 13 THR P CA 1
ATOM 1979 C C . THR C 2 5 ? -12.13305 19.48516 -28.31814 1.000 25.41122 13 THR P C 1
ATOM 1980 O O . THR C 2 5 ? -11.99452 18.26480 -28.11497 1.000 24.47581 13 THR P O 1
ATOM 1984 N N . PHE C 2 6 ? -12.00311 20.40377 -27.37647 1.000 22.37922 14 PHE P N 1
ATOM 1985 C CA . PHE C 2 6 ? -11.95109 20.09384 -25.95721 1.000 19.49426 14 PHE P CA 1
ATOM 1986 C C . PHE C 2 6 ? -13.37635 20.12198 -25.41897 1.000 19.67411 14 PHE P C 1
ATOM 1987 O O . PHE C 2 6 ? -14.20764 20.91458 -25.87705 1.000 22.77632 14 PHE P O 1
ATOM 1995 N N . THR C 2 7 ? -13.66441 19.24619 -24.45879 1.000 17.18468 15 THR P N 1
ATOM 1996 C CA . THR C 2 7 ? -14.90960 19.33605 -23.70287 1.000 17.23067 15 THR P CA 1
ATOM 1997 C C . THR C 2 7 ? -14.64589 20.23509 -22.50392 1.000 15.60690 15 THR P C 1
ATOM 1998 O O . THR C 2 7 ? -13.74501 19.95495 -21.70220 1.000 15.73953 15 THR P O 1
ATOM 2002 N N . ASN C 2 8 ? -15.40657 21.30743 -22.36856 1.000 18.00012 16 ASN P N 1
ATOM 2003 C CA . ASN C 2 8 ? -15.18019 22.22089 -21.25792 1.000 17.87681 16 ASN P CA 1
ATOM 2004 C C . ASN C 2 8 ? -15.93558 21.77677 -20.02265 1.000 18.52623 16 ASN P C 1
ATOM 2005 O O . ASN C 2 8 ? -17.13173 21.47405 -20.08566 1.000 23.28586 16 ASN P O 1
ATOM 2010 N N . ILE C 2 9 ? -15.23035 21.74412 -18.90748 1.000 14.79881 17 ILE P N 1
ATOM 2011 C CA . ILE C 2 9 ? -15.82629 21.42918 -17.62283 1.000 14.80860 17 ILE P CA 1
ATOM 2012 C C . ILE C 2 9 ? -16.12415 22.76596 -16.94087 1.000 15.59218 17 ILE P C 1
ATOM 2013 O O . ILE C 2 9 ? -15.26738 23.66542 -16.89647 1.000 16.32233 17 ILE P O 1
ATOM 2028 N N . LEU C 2 11 ? -17.25210 25.35834 -13.74467 1.000 32.33237 19 LEU P N 1
ATOM 2029 C CA . LEU C 2 11 ? -16.78419 25.39067 -12.35562 1.000 39.58139 19 LEU P CA 1
ATOM 2030 C C . LEU C 2 11 ? -17.93689 25.20199 -11.37946 1.000 44.90678 19 LEU P C 1
ATOM 2031 O O . LEU C 2 11 ? -19.10805 25.32888 -11.73698 1.000 45.68349 19 LEU P O 1
ATOM 2047 N N . THR D 2 5 ? 11.66477 18.98482 23.98393 1.000 39.06211 13 THR Q N 1
ATOM 2048 C CA . THR D 2 5 ? 11.73387 20.13790 23.12195 1.000 31.43907 13 THR Q CA 1
ATOM 2049 C C . THR D 2 5 ? 11.41740 19.76045 21.68927 1.000 26.79343 13 THR Q C 1
ATOM 2050 O O . THR D 2 5 ? 11.26628 18.58481 21.33371 1.000 27.57863 13 THR Q O 1
ATOM 2054 N N . PHE D 2 6 ? 11.31239 20.79641 20.88186 1.000 22.36845 14 PHE Q N 1
ATOM 2055 C CA . PHE D 2 6 ? 11.23598 20.65588 19.43982 1.000 18.34671 14 PHE Q CA 1
ATOM 2056 C C . PHE D 2 6 ? 12.64704 20.71161 18.87593 1.000 16.73355 14 PHE Q C 1
ATOM 2057 O O . PHE D 2 6 ? 13.50254 21.44011 19.38440 1.000 21.87589 14 PHE Q O 1
ATOM 2065 N N . THR D 2 7 ? 12.89727 19.91612 17.84523 1.000 14.89421 15 THR Q N 1
ATOM 2066 C CA . THR D 2 7 ? 14.14871 19.99574 17.10550 1.000 14.79641 15 THR Q CA 1
ATOM 2067 C C . THR D 2 7 ? 13.90252 20.86220 15.88071 1.000 14.43419 15 THR Q C 1
ATOM 2068 O O . THR D 2 7 ? 13.04650 20.53540 15.04417 1.000 15.12285 15 THR Q O 1
ATOM 2072 N N . ASN D 2 8 ? 14.60266 21.98852 15.79154 1.000 16.78524 16 ASN Q N 1
ATOM 2073 C CA . ASN D 2 8 ? 14.39305 22.89727 14.67547 1.000 17.38020 16 ASN Q CA 1
ATOM 2074 C C . ASN D 2 8 ? 15.16141 22.41048 13.45757 1.000 17.74833 16 ASN Q C 1
ATOM 2075 O O . ASN D 2 8 ? 16.37171 22.15134 13.52564 1.000 21.15526 16 ASN Q O 1
ATOM 2080 N N . ILE D 2 9 ? 14.47554 22.36849 12.33142 1.000 15.81835 17 ILE Q N 1
ATOM 2081 C CA . ILE D 2 9 ? 15.09083 22.02859 11.06486 1.000 17.71131 17 ILE Q CA 1
ATOM 2082 C C . ILE D 2 9 ? 15.45329 23.35815 10.41105 1.000 19.05078 17 ILE Q C 1
ATOM 2083 O O . ILE D 2 9 ? 14.62906 24.25909 10.32816 1.000 19.52133 17 ILE Q O 1
ATOM 2098 N N . LEU D 2 11 ? 16.59631 25.71645 7.17189 1.000 44.68185 19 LEU Q N 1
ATOM 2099 C CA . LEU D 2 11 ? 16.37733 25.71267 5.74011 1.000 49.01626 19 LEU Q CA 1
ATOM 2100 C C . LEU D 2 11 ? 17.48683 26.51320 5.08913 1.000 53.40487 19 LEU Q C 1
ATOM 2101 O O . LEU D 2 11 ? 18.06802 26.08702 4.09535 1.000 55.91614 19 LEU Q O 1
#

Secondary structure (DSSP, 8-state):
---HHHHHS-HHHHHHHHHHHHHH-TTEEEEEEEE-TT--SPPPS--EEEEETTSBHHHHHHHHHHHTT--TTS--EEEBTTBPPPTTSBHHHHHHHH--TTS-EEEEEESSS--/---HHHHHS-HHHHHHHHHHHHHH-TTEEEEEEEE-TT-SSPPPS--EEEEETTSBHHHHHHHHHHHTT--TTS--EEEBTTBPPPTTSBHHHHHHHH--TTS-EEEEEESS--/-PEE--/-PEE--